Protein 6FAN (pdb70)

Radius of gyration: 24.28 Å; Cα contacts (8 Å, |Δi|>4): 987; chains: 6; bounding box: 39×62×77 Å

Secondary structure (P-SEA, 3-state):
cbbbbbbbcccccccccccccccccccccbbbbcccbbbbbbcccccccccccbbbbbbcc/cbbbbbbbcccccccccccccccccccccbbbbcccbbbbbbcccccccccccbbbbbbcc/cbbbbbbccccccccccccccccccccccbbbbccccbbbbbcccccccccccbbbbbbbcc/ccbbbbbbcccccccccccccccccccccbbbbccccbbbbbcccccccccccbbbbbbcc/cbbbbbbbcccccccccccccccccccccbbbbccccbbbbbcccccccccccbbbbbbcc/ccbbbbbbbcccccccccccccccccccccbbbbcccbbbbbbcccccccccccbbbbbbcc

Solvent-accessible surface area: 20480 Å² total; per-residue (Å²): 133,60,3,23,0,39,7,18,118,78,157,63,93,105,103,31,7,82,108,5,82,100,46,87,94,60,125,122,10,13,54,0,40,4,83,130,29,49,151,69,82,8,110,18,118,72,88,110,90,44,104,140,90,86,55,11,2,0,48,139,136,40,45,0,24,0,39,6,25,56,48,101,55,87,99,108,36,7,73,114,0,22,52,0,38,49,41,91,45,8,13,37,0,57,4,73,130,44,93,105,72,82,9,109,9,89,16,22,16,0,14,0,62,90,83,57,0,2,0,22,157,149,11,12,0,22,0,42,13,24,40,74,160,68,82,91,107,28,6,47,67,0,2,20,0,38,54,56,146,78,10,15,48,0,39,2,5,11,19,90,105,70,80,8,103,15,105,17,92,77,0,17,0,70,88,85,56,0,1,0,42,150,108,138,43,70,0,22,0,37,7,20,115,82,90,25,88,97,91,32,11,97,83,0,18,57,0,56,53,55,175,124,10,14,45,0,31,10,73,147,41,93,159,73,80,20,74,6,116,15,42,42,0,23,0,40,56,47,58,0,13,0,52,139,149,150,50,6,20,0,38,3,8,77,67,155,86,84,72,93,20,11,98,110,6,81,103,46,83,97,55,176,110,8,15,48,0,35,10,77,146,42,80,162,48,39,5,122,8,93,71,109,130,94,47,112,140,93,96,57,11,12,0,60,100,145,0,50,76,0,19,0,39,14,14,104,80,86,101,90,112,82,30,12,71,89,0,20,40,0,5,48,31,115,111,8,12,7,0,25,12,76,147,46,93,96,72,80,7,99,8,50,17,79,68,0,23,0,67,86,77,55,0,12,0,77,143,148

Foldseek 3Di:
DFAWEWECDPNDTHTDGGRWDDWPQDPQATWTAHPVGDIDGAQWDFPDDDVVRRYTYTYHD/DFAFEWEDDPPDTHTDGGRWDDWPQDPQATWTAHPVGDIDGAQWDFPDDDVVRRYTYTYHD/DFAFEWECPDPDTHTDGGRWDDWPQDPQAIWTAHPVRDIDGAQWDFPDDDVVRRYTYTYHDD/DQAWEWEDDPPDTDTDDTQWDDWPQDPQATWTAHPVRDIDGAQWDFPDDDVVVRYTYTYHD/DFAWEWEDDPPDTDTDGGQWDDWPQDPQATWTAHPVGDIDGAQWDFPDDDPVNRYTYTYHD/DCWAWEWEDDPPDTDTDGTQWDDWDQDPQATWTAHPVGDIDGAQWDFPDDDVVVRYTYTYHD

Nearest PDB structures (foldseek):
  6fan-assembly4_C  TM=1.016E+00  e=3.267E-12  Carboxydothermus hydrogenoformans Z-2901
  5n76-assembly2_C  TM=7.667E-01  e=8.572E-04  Rhodospirillum rubrum
  3tee-assembly1_A  TM=4.434E-01  e=1.329E+00  Salmonella enterica subsp. enterica serovar Typhimurium
  7u8t-assembly1_A  TM=3.197E-01  e=7.040E+00  Thermochaetoides thermophila
  6fan-assembly4_C  TM=9.998E-01  e=1.468E-11  Carboxydothermus hydrogenoformans Z-2901

Sequence (368 aa):
CEASAFIVNGDKEELFLERVDKLIPTEEGLLLENIFGQRKVIKAKIKRLELVDHRILLERECCEASAFIVNGDKEELFLERRVDKLIPTEEGLLLENIFGQRKVIKAKIKKRLELVDHRILLERRECEASAFIVNGDKEELFLERVDKLIPTEEGLLLENIFGQRKVIKAKIKRLELVDHRILLERREDCEASAFIVNGDKEELFLERVDKLIPTEEGLLLENIFGQRKVIKAKIKRLELVDHRILLERECEASAFIVNNGDKEELFLERVDKLIPTEEGLLLENIFGQRKVIKAKIKRLELVDHRILLEREGCEASAFIVNGDKEELFLERVDKLIPTEEGLLLENIFGQRKVIKAKIKRLELVDHRILLERE

B-factor: mean 48.9, std 14.59, range [24.16, 119.57]

Organism: Carboxydothermus hydrogenoformans (strain ATCC BAA-161 / DSM 6008 / Z-2901) (NCBI:txid246194)

InterPro domains:
  IPR019300 CO dehydrogenase accessory protein CooT [PF10133] (1-60)

Structure (mmCIF, N/CA/C/O backbone):
data_6FAN
#
_entry.id   6FAN
#
_cell.length_a   41.261
_cell.length_b   61.350
_cell.length_c   81.118
_cell.angle_alpha   90.00
_cell.angle_beta   100.41
_cell.angle_gamma   90.00
#
_symmetry.space_group_name_H-M   'P 1 21 1'
#
loop_
_entity.id
_entity.type
_entity.pdbx_description
1 polymer CooT
2 non-polymer (4S)-2-METHYL-2,4-PENTANEDIOL
3 non-polymer GLYCEROL
4 water water
#
loop_
_atom_site.group_PDB
_atom_site.id
_atom_site.type_symbol
_atom_site.label_atom_id
_atom_site.label_alt_id
_atom_site.label_comp_id
_atom_site.label_asym_id
_atom_site.label_entity_id
_atom_site.label_seq_id
_atom_site.pdbx_PDB_ins_code
_atom_site.Cartn_x
_atom_site.Cartn_y
_atom_site.Cartn_z
_atom_site.occupancy
_atom_site.B_iso_or_equiv
_atom_site.auth_seq_id
_atom_site.auth_comp_id
_atom_site.auth_asym_id
_atom_site.auth_atom_id
_atom_site.pdbx_PDB_model_num
ATOM 1 N N . CYS A 1 2 ? -47.593 63.673 22.817 1.00 86.43 2 CYS A N 1
ATOM 2 C CA . CYS A 1 2 ? -46.616 63.285 21.763 1.00 66.41 2 CYS A CA 1
ATOM 3 C C . CYS A 1 2 ? -46.134 61.823 21.862 1.00 60.87 2 CYS A C 1
ATOM 4 O O . CYS A 1 2 ? -46.191 61.155 22.935 1.00 53.59 2 CYS A O 1
ATOM 7 N N . GLU A 1 3 ? -45.729 61.309 20.715 1.00 51.99 3 GLU A N 1
ATOM 8 C CA . GLU A 1 3 ? -45.110 60.027 20.592 1.00 50.17 3 GLU A CA 1
ATOM 9 C C . GLU A 1 3 ? -43.827 59.947 21.451 1.00 48.07 3 GLU A C 1
ATOM 10 O O . GLU A 1 3 ? -43.085 60.899 21.603 1.00 53.86 3 GLU A O 1
ATOM 16 N N . ALA A 1 4 ? -43.595 58.761 21.994 1.00 39.90 4 ALA A N 1
ATOM 17 C CA . ALA A 1 4 ? -42.497 58.536 22.929 1.00 41.15 4 ALA A CA 1
ATOM 18 C C . ALA A 1 4 ? -41.641 57.403 22.464 1.00 41.01 4 ALA A C 1
ATOM 19 O O . ALA A 1 4 ? -42.161 56.361 22.102 1.00 38.60 4 ALA A O 1
ATOM 21 N N . SER A 1 5 ? -40.350 57.427 22.712 1.00 32.82 5 SER A N 1
ATOM 22 C CA . SER A 1 5 ? -39.506 56.233 22.534 1.00 34.18 5 SER A CA 1
ATOM 23 C C . SER A 1 5 ? -39.650 55.231 23.713 1.00 30.56 5 SER A C 1
ATOM 24 O O . SER A 1 5 ? -39.657 55.653 24.866 1.00 27.40 5 SER A O 1
ATOM 27 N N . ALA A 1 6 ? -39.705 53.941 23.392 1.00 29.50 6 ALA A N 1
ATOM 28 C CA . ALA A 1 6 ? -39.721 52.894 24.440 1.00 34.38 6 ALA A CA 1
ATOM 29 C C . ALA A 1 6 ? -38.324 52.336 24.707 1.00 37.04 6 ALA A C 1
ATOM 30 O O . ALA A 1 6 ? -37.588 52.008 23.759 1.00 43.72 6 ALA A O 1
ATOM 32 N N . PHE A 1 7 ? -37.961 52.217 25.967 1.00 31.77 7 PHE A N 1
ATOM 33 C CA . PHE A 1 7 ? -36.664 51.692 26.386 1.00 36.56 7 PHE A CA 1
ATOM 34 C C . PHE A 1 7 ? -36.856 50.510 27.323 1.00 43.06 7 PHE A C 1
ATOM 35 O O . PHE A 1 7 ? -37.824 50.487 28.117 1.00 38.87 7 PHE A O 1
ATOM 43 N N . ILE A 1 8 ? -35.957 49.523 27.237 1.00 44.45 8 ILE A N 1
ATOM 44 C CA . ILE A 1 8 ? -35.899 48.428 28.229 1.00 41.16 8 ILE A CA 1
ATOM 45 C C . ILE A 1 8 ? -34.933 48.824 29.312 1.00 42.13 8 ILE A C 1
ATOM 46 O O . ILE A 1 8 ? -33.820 49.221 29.022 1.00 40.59 8 ILE A O 1
ATOM 51 N N . VAL A 1 9 ? -35.366 48.743 30.563 1.00 40.33 9 VAL A N 1
ATOM 52 C CA . VAL A 1 9 ? -34.523 49.018 31.715 1.00 47.47 9 VAL A CA 1
ATOM 53 C C . VAL A 1 9 ? -34.142 47.716 32.445 1.00 60.12 9 VAL A C 1
ATOM 54 O O . VAL A 1 9 ? -34.987 47.022 32.960 1.00 55.43 9 VAL A O 1
ATOM 58 N N . ASN A 1 10 ? -32.875 47.346 32.314 1.00 69.14 10 ASN A N 1
ATOM 59 C CA . ASN A 1 10 ? -32.346 46.118 32.894 1.00 66.35 10 ASN A CA 1
ATOM 60 C C . ASN A 1 10 ? -31.307 46.505 33.934 1.00 65.18 10 ASN A C 1
ATOM 61 O O . ASN A 1 10 ? -30.175 46.899 33.596 1.00 76.02 10 ASN A O 1
ATOM 66 N N . GLY A 1 11 ? -31.703 46.440 35.215 1.00 58.93 11 GLY A N 1
ATOM 67 C CA . GLY A 1 11 ? -30.903 46.992 36.310 1.00 56.52 11 GLY A CA 1
ATOM 68 C C . GLY A 1 11 ? -30.754 48.495 36.156 1.00 58.71 11 GLY A C 1
ATOM 69 O O . GLY A 1 11 ? -31.728 49.226 36.233 1.00 65.68 11 GLY A O 1
ATOM 70 N N . ASP A 1 12 ? -29.522 48.947 35.905 1.00 60.03 12 ASP A N 1
ATOM 71 C CA . ASP A 1 12 ? -29.202 50.358 35.667 1.00 50.41 12 ASP A CA 1
ATOM 72 C C . ASP A 1 12 ? -29.078 50.719 34.166 1.00 44.88 12 ASP A C 1
ATOM 73 O O . ASP A 1 12 ? -28.888 51.882 33.812 1.00 46.63 12 ASP A O 1
ATOM 78 N N . LYS A 1 13 ? -29.121 49.717 33.297 1.00 39.76 13 LYS A N 1
ATOM 79 C CA . LYS A 1 13 ? -28.952 49.919 31.869 1.00 46.81 13 LYS A CA 1
ATOM 80 C C . LYS A 1 13 ? -30.283 50.236 31.165 1.00 51.72 13 LYS A C 1
ATOM 81 O O . LYS A 1 13 ? -31.315 49.707 31.540 1.00 53.77 13 LYS A O 1
ATOM 83 N N . GLU A 1 14 ? -30.218 51.073 30.152 1.00 50.45 14 GLU A N 1
ATOM 84 C CA . GLU A 1 14 ? -31.345 51.456 29.337 1.00 55.86 14 GLU A CA 1
ATOM 85 C C . GLU A 1 14 ? -31.057 51.092 27.892 1.00 53.15 14 GLU A C 1
ATOM 86 O O . GLU A 1 14 ? -30.039 51.435 27.399 1.00 57.59 14 GLU A O 1
ATOM 92 N N . GLU A 1 15 ? -31.972 50.447 27.207 1.00 45.78 15 GLU A N 1
ATOM 93 C CA . GLU A 1 15 ? -31.772 50.047 25.835 1.00 41.98 15 GLU A CA 1
ATOM 94 C C . GLU A 1 15 ? -32.950 50.462 24.964 1.00 45.08 15 GLU A C 1
ATOM 95 O O . GLU A 1 15 ? -34.058 50.154 25.261 1.00 40.03 15 GLU A O 1
ATOM 101 N N . LEU A 1 16 ? -32.695 51.172 23.885 1.00 38.65 16 LEU A N 1
ATOM 102 C CA . LEU A 1 16 ? -33.741 51.604 23.007 1.00 40.73 16 LEU A CA 1
ATOM 103 C C . LEU A 1 16 ? -34.456 50.427 22.420 1.00 46.90 16 LEU A C 1
ATOM 104 O O . LEU A 1 16 ? -33.814 49.575 21.864 1.00 51.65 16 LEU A O 1
ATOM 109 N N . PHE A 1 17 ? -35.780 50.378 22.522 1.00 37.62 17 PHE A N 1
ATOM 110 C CA . PHE A 1 17 ? -36.525 49.241 21.967 1.00 37.76 17 PHE A CA 1
ATOM 111 C C . PHE A 1 17 ? -37.288 49.606 20.706 1.00 40.22 17 PHE A C 1
ATOM 112 O O . PHE A 1 17 ? -37.345 48.829 19.751 1.00 41.58 17 PHE A O 1
ATOM 120 N N . LEU A 1 18 ? -37.878 50.800 20.692 1.00 42.47 18 LEU A N 1
ATOM 121 C CA . LEU A 1 18 ? -38.679 51.272 19.566 1.00 35.32 18 LEU A CA 1
ATOM 122 C C . LEU A 1 18 ? -38.846 52.792 19.680 1.00 40.72 18 LEU A C 1
ATOM 123 O O . LEU A 1 18 ? -39.291 53.295 20.724 1.00 40.11 18 LEU A O 1
ATOM 128 N N . GLU A 1 19 ? -38.542 53.492 18.588 1.00 42.23 19 GLU A N 1
ATOM 129 C CA . GLU A 1 19 ? -38.612 54.921 18.517 1.00 38.55 19 GLU A CA 1
ATOM 130 C C . GLU A 1 19 ? -40.027 55.356 18.223 1.00 41.36 19 GLU A C 1
ATOM 131 O O . GLU A 1 19 ? -40.780 54.611 17.540 1.00 41.29 19 GLU A O 1
ATOM 137 N N . ARG A 1 20 ? -40.356 56.531 18.696 1.00 37.94 20 ARG A N 1
ATOM 138 C CA . ARG A 1 20 ? -41.603 57.185 18.450 1.00 39.33 20 ARG A CA 1
ATOM 139 C C . ARG A 1 20 ? -42.857 56.373 18.437 1.00 36.61 20 ARG A C 1
ATOM 140 O O . ARG A 1 20 ? -43.593 56.387 17.495 1.00 32.36 20 ARG A O 1
ATOM 148 N N . VAL A 1 21 ? -43.090 55.704 19.537 1.00 28.23 21 VAL A N 1
ATOM 149 C CA . VAL A 1 21 ? -44.253 54.891 19.705 1.00 33.78 21 VAL A CA 1
ATOM 150 C C . VAL A 1 21 ? -45.528 55.711 19.754 1.00 34.09 21 VAL A C 1
ATOM 151 O O . VAL A 1 21 ? -45.583 56.716 20.397 1.00 36.29 21 VAL A O 1
ATOM 155 N N . ASP A 1 22 ? -46.536 55.278 19.033 1.00 29.27 22 ASP A N 1
ATOM 156 C CA . ASP A 1 22 ? -47.856 55.901 19.075 1.00 32.46 22 ASP A CA 1
ATOM 157 C C . ASP A 1 22 ? -48.760 55.058 19.981 1.00 35.81 22 ASP A C 1
ATOM 158 O O . ASP A 1 22 ? -49.205 55.541 21.013 1.00 35.83 22 ASP A O 1
ATOM 163 N N . LYS A 1 23 ? -49.043 53.811 19.576 1.00 39.64 23 LYS A N 1
ATOM 164 C CA . LYS A 1 23 ? -49.943 52.932 20.360 1.00 40.69 23 LYS A CA 1
ATOM 165 C C . LYS A 1 23 ? -49.206 51.947 21.203 1.00 37.46 23 LYS A C 1
ATOM 166 O O . LYS A 1 23 ? -48.198 51.393 20.774 1.00 40.39 23 LYS A O 1
ATOM 172 N N . LEU A 1 24 ? -49.689 51.751 22.423 1.00 40.54 24 LEU A N 1
ATOM 173 C CA . LEU A 1 24 ? -49.172 50.680 23.300 1.00 35.98 24 LEU A CA 1
ATOM 174 C C . LEU A 1 24 ? -50.433 49.958 23.840 1.00 39.74 24 LEU A C 1
ATOM 175 O O . LEU A 1 24 ? -51.263 50.577 24.518 1.00 35.27 24 LEU A O 1
ATOM 180 N N . ILE A 1 25 ? -50.557 48.662 23.532 1.00 41.05 25 ILE A N 1
ATOM 181 C CA . ILE A 1 25 ? -51.724 47.852 23.866 1.00 41.40 25 ILE A CA 1
ATOM 182 C C . ILE A 1 25 ? -51.265 46.587 24.603 1.00 39.03 25 ILE A C 1
ATOM 183 O O . ILE A 1 25 ? -50.667 45.709 23.971 1.00 39.04 25 ILE A O 1
ATOM 188 N N . PRO A 1 26 ? -51.522 46.495 25.930 1.00 36.64 26 PRO A N 1
ATOM 189 C CA . PRO A 1 26 ? -51.246 45.277 26.647 1.00 36.76 26 PRO A CA 1
ATOM 190 C C . PRO A 1 26 ? -52.116 44.117 26.086 1.00 53.90 26 PRO A C 1
ATOM 191 O O . PRO A 1 26 ? -53.322 44.310 25.837 1.00 42.11 26 PRO A O 1
ATOM 195 N N . THR A 1 27 ? -51.493 42.972 25.812 1.00 48.79 27 THR A N 1
ATOM 196 C CA . THR A 1 27 ? -52.213 41.784 25.343 1.00 53.47 27 THR A CA 1
ATOM 197 C C . THR A 1 27 ? -51.753 40.577 26.163 1.00 62.18 27 THR A C 1
ATOM 198 O O . THR A 1 27 ? -50.814 40.697 26.972 1.00 51.85 27 THR A O 1
ATOM 202 N N . GLU A 1 28 ? -52.397 39.418 25.946 1.00 52.16 28 GLU A N 1
ATOM 203 C CA . GLU A 1 28 ? -51.955 38.160 26.567 1.00 59.85 28 GLU A CA 1
ATOM 204 C C . GLU A 1 28 ? -50.537 37.755 26.177 1.00 54.48 28 GLU A C 1
ATOM 205 O O . GLU A 1 28 ? -49.828 37.196 27.004 1.00 62.61 28 GLU A O 1
ATOM 208 N N . GLU A 1 29 ? -50.124 38.103 24.972 1.00 53.75 29 GLU A N 1
ATOM 209 C CA . GLU A 1 29 ? -48.798 37.788 24.487 1.00 60.41 29 GLU A CA 1
ATOM 210 C C . GLU A 1 29 ? -47.739 38.852 24.797 1.00 63.23 29 GLU A C 1
ATOM 211 O O . GLU A 1 29 ? -46.601 38.685 24.432 1.00 63.53 29 GLU A O 1
ATOM 217 N N . GLY A 1 30 ? -48.103 39.935 25.469 1.00 62.93 30 GLY A N 1
ATOM 218 C CA . GLY A 1 30 ? -47.152 41.019 25.739 1.00 54.22 30 GLY A CA 1
ATOM 219 C C . GLY A 1 30 ? -47.686 42.379 25.343 1.00 50.21 30 GLY A C 1
ATOM 220 O O . GLY A 1 30 ? -48.864 42.523 24.947 1.00 43.00 30 GLY A O 1
ATOM 221 N N . LEU A 1 31 ? -46.841 43.398 25.499 1.00 40.61 31 LEU A N 1
ATOM 222 C CA . LEU A 1 31 ? -47.228 44.740 25.133 1.00 38.84 31 LEU A CA 1
ATOM 223 C C . LEU A 1 31 ? -47.035 44.850 23.636 1.00 38.49 31 LEU A C 1
ATOM 224 O O . LEU A 1 31 ? -45.946 44.611 23.149 1.00 42.80 31 LEU A O 1
ATOM 229 N N . LEU A 1 32 ? -48.093 45.197 22.917 1.00 38.62 32 LEU A N 1
ATOM 230 C CA . LEU A 1 32 ? -47.979 45.485 21.501 1.00 39.27 32 LEU A CA 1
ATOM 231 C C . LEU A 1 32 ? -47.775 46.993 21.265 1.00 43.19 32 LEU A C 1
ATOM 232 O O . LEU A 1 32 ? -48.645 47.806 21.646 1.00 36.95 32 LEU A O 1
ATOM 237 N N . LEU A 1 33 ? -46.653 47.342 20.623 1.00 41.48 33 LEU A N 1
ATOM 238 C CA . LEU A 1 33 ? -46.272 48.729 20.350 1.00 41.98 33 LEU A CA 1
ATOM 239 C C . LEU A 1 33 ? -46.355 48.999 18.864 1.00 42.80 33 LEU A C 1
ATOM 240 O O . LEU A 1 33 ? -45.933 48.149 18.082 1.00 41.37 33 LEU A O 1
ATOM 245 N N . GLU A 1 34 ? -46.922 50.149 18.470 1.00 34.91 34 GLU A N 1
ATOM 246 C CA . GLU A 1 34 ? -46.877 50.566 17.081 1.00 43.77 34 GLU A CA 1
ATOM 247 C C . GLU A 1 34 ? -46.366 51.990 17.032 1.00 42.15 34 GLU A C 1
ATOM 248 O O . GLU A 1 34 ? -46.929 52.880 17.722 1.00 40.82 34 GLU A O 1
ATOM 254 N N . ASN A 1 35 ? -45.317 52.237 16.255 1.00 36.01 35 ASN A N 1
ATOM 255 C CA . ASN A 1 35 ? -44.764 53.582 16.130 1.00 37.24 35 ASN A CA 1
ATOM 256 C C . ASN A 1 35 ? -45.415 54.406 15.023 1.00 36.90 35 ASN A C 1
ATOM 257 O O . ASN A 1 35 ? -46.227 53.875 14.259 1.00 36.69 35 ASN A O 1
ATOM 262 N N . ILE A 1 36 ? -45.040 55.679 14.915 1.00 33.94 36 ILE A N 1
ATOM 263 C CA . ILE A 1 36 ? -45.642 56.571 13.910 1.00 35.24 36 ILE A CA 1
ATOM 264 C C . ILE A 1 36 ? -45.319 56.155 12.427 1.00 38.13 36 ILE A C 1
ATOM 265 O O . ILE A 1 36 ? -45.983 56.608 11.513 1.00 35.02 36 ILE A O 1
ATOM 270 N N . PHE A 1 37 ? -44.313 55.317 12.224 1.00 38.29 37 PHE A N 1
ATOM 271 C CA . PHE A 1 37 ? -43.941 54.810 10.890 1.00 45.06 37 PHE A CA 1
ATOM 272 C C . PHE A 1 37 ? -44.657 53.502 10.550 1.00 44.86 37 PHE A C 1
ATOM 273 O O . PHE A 1 37 ? -44.482 52.982 9.433 1.00 41.64 37 PHE A O 1
ATOM 281 N N . GLY A 1 38 ? -45.426 52.979 11.500 1.00 42.18 38 GLY A N 1
ATOM 282 C CA . GLY A 1 38 ? -46.239 51.758 11.305 1.00 44.72 38 GLY A CA 1
ATOM 283 C C . GLY A 1 38 ? -45.497 50.490 11.717 1.00 42.02 38 GLY A C 1
ATOM 284 O O . GLY A 1 38 ? -46.026 49.400 11.585 1.00 39.33 38 GLY A O 1
ATOM 285 N N . GLN A 1 39 ? -44.272 50.630 12.210 1.00 35.93 39 GLN A N 1
ATOM 286 C CA . GLN A 1 39 ? -43.525 49.504 12.716 1.00 34.19 39 GLN A CA 1
ATOM 287 C C . GLN A 1 39 ? -44.132 48.976 14.027 1.00 40.33 39 GLN A C 1
ATOM 288 O O . GLN A 1 39 ? -44.444 49.745 14.931 1.00 40.00 39 GLN A O 1
ATOM 294 N N . ARG A 1 40 ? -44.276 47.661 14.128 1.00 42.01 40 ARG A N 1
ATOM 295 C CA . ARG A 1 40 ? -44.879 46.998 15.277 1.00 40.45 40 ARG A CA 1
ATOM 296 C C . ARG A 1 40 ? -43.923 46.051 15.957 1.00 37.34 40 ARG A C 1
ATOM 297 O O . ARG A 1 40 ? -43.134 45.392 15.285 1.00 39.10 40 ARG A O 1
ATOM 305 N N . LYS A 1 41 ? -43.960 46.008 17.293 1.00 38.44 41 LYS A N 1
ATOM 306 C CA . LYS A 1 41 ? -43.174 45.056 18.082 1.00 37.73 41 LYS A CA 1
ATOM 307 C C . LYS A 1 41 ? -43.997 44.609 19.282 1.00 45.46 41 LYS A C 1
ATOM 308 O O . LYS A 1 41 ? -44.726 45.420 19.850 1.00 53.81 41 LYS A O 1
ATOM 314 N N . VAL A 1 42 ? -43.848 43.347 19.694 1.00 43.12 42 VAL A N 1
ATOM 315 C CA . VAL A 1 42 ? -44.459 42.809 20.882 1.00 47.75 42 VAL A CA 1
ATOM 316 C C . VAL A 1 42 ? -43.380 42.474 21.906 1.00 42.25 42 VAL A C 1
ATOM 317 O O . VAL A 1 42 ? -42.346 41.936 21.546 1.00 41.14 42 VAL A O 1
ATOM 321 N N . ILE A 1 43 ? -43.610 42.795 23.177 1.00 44.66 43 ILE A N 1
ATOM 322 C CA . ILE A 1 43 ? -42.644 42.466 24.215 1.00 40.77 43 ILE A CA 1
ATOM 323 C C . ILE A 1 43 ? -43.330 42.069 25.505 1.00 47.54 43 ILE A C 1
ATOM 324 O O . ILE A 1 43 ? -44.247 42.770 25.951 1.00 41.37 43 ILE A O 1
ATOM 329 N N . LYS A 1 44 ? -42.894 40.949 26.099 1.00 45.18 44 LYS A N 1
ATOM 330 C CA . LYS A 1 44 ? -43.378 40.518 27.404 1.00 43.32 44 LYS A CA 1
ATOM 331 C C . LYS A 1 44 ? -42.701 41.386 28.443 1.00 43.27 44 LYS A C 1
ATOM 332 O O . LYS A 1 44 ? -41.559 41.155 28.790 1.00 45.14 44 LYS A O 1
ATOM 336 N N . ALA A 1 45 ? -43.389 42.434 28.898 1.00 41.15 45 ALA A N 1
ATOM 337 C CA . ALA A 1 45 ? -42.811 43.425 29.780 1.00 41.86 45 ALA A CA 1
ATOM 338 C C . ALA A 1 45 ? -43.887 44.138 30.546 1.00 41.59 45 ALA A C 1
ATOM 339 O O . ALA A 1 45 ? -45.054 44.090 30.176 1.00 41.83 45 ALA A O 1
ATOM 341 N N . LYS A 1 46 ? -43.502 44.780 31.629 1.00 40.97 46 LYS A N 1
ATOM 342 C CA . LYS A 1 46 ? -44.433 45.676 32.299 1.00 44.26 46 LYS A CA 1
ATOM 343 C C . LYS A 1 46 ? -43.896 47.098 32.159 1.00 41.76 46 LYS A C 1
ATOM 344 O O . LYS A 1 46 ? -42.700 47.300 31.879 1.00 37.73 46 LYS A O 1
ATOM 350 N N . ILE A 1 47 ? -44.769 48.076 32.307 1.00 35.51 47 ILE A N 1
ATOM 351 C CA . ILE A 1 47 ? -44.380 49.474 32.319 1.00 39.90 47 ILE A CA 1
ATOM 352 C C . ILE A 1 47 ? -43.776 49.807 33.687 1.00 36.46 47 ILE A C 1
ATOM 353 O O . ILE A 1 47 ? -44.465 49.722 34.705 1.00 35.09 47 ILE A O 1
ATOM 358 N N . LYS A 1 48 ? -42.508 50.204 33.687 1.00 31.69 48 LYS A N 1
ATOM 359 C CA . LYS A 1 48 ? -41.891 50.765 34.894 1.00 32.16 48 LYS A CA 1
ATOM 360 C C . LYS A 1 48 ? -42.379 52.169 35.146 1.00 29.71 48 LYS A C 1
ATOM 361 O O . LYS A 1 48 ? -42.784 52.542 36.255 1.00 30.24 48 LYS A O 1
ATOM 366 N N . ARG A 1 49 ? -42.429 52.944 34.084 1.00 29.67 49 ARG A N 1
ATOM 367 C CA . ARG A 1 49 ? -42.883 54.306 34.187 1.00 29.30 49 ARG A CA 1
ATOM 368 C C . ARG A 1 49 ? -42.990 55.024 32.850 1.00 31.54 49 ARG A C 1
ATOM 369 O O . ARG A 1 49 ? -42.222 54.754 31.966 1.00 25.98 49 ARG A O 1
ATOM 377 N N . LEU A 1 50 ? -44.007 55.867 32.702 1.00 25.87 50 LEU A N 1
ATOM 378 C CA . LEU A 1 50 ? -44.110 56.758 31.536 1.00 26.80 50 LEU A CA 1
ATOM 379 C C . LEU A 1 50 ? -43.579 58.109 31.959 1.00 27.55 50 LEU A C 1
ATOM 380 O O . LEU A 1 50 ? -43.864 58.571 33.060 1.00 28.31 50 LEU A O 1
ATOM 385 N N . GLU A 1 51 ? -42.848 58.737 31.057 1.00 33.42 51 GLU A N 1
ATOM 386 C CA . GLU A 1 51 ? -42.376 60.127 31.244 1.00 32.06 51 GLU A CA 1
ATOM 387 C C . GLU A 1 51 ? -42.742 60.833 29.973 1.00 33.82 51 GLU A C 1
ATOM 388 O O . GLU A 1 51 ? -41.932 60.925 29.091 1.00 30.72 51 GLU A O 1
ATOM 394 N N . LEU A 1 52 ? -43.965 61.319 29.899 1.00 27.28 52 LEU A N 1
ATOM 395 C CA . LEU A 1 52 ? -44.523 61.779 28.624 1.00 29.76 52 LEU A CA 1
ATOM 396 C C . LEU A 1 52 ? -44.004 63.132 28.126 1.00 31.55 52 LEU A C 1
ATOM 397 O O . LEU A 1 52 ? -43.844 63.308 26.912 1.00 31.09 52 LEU A O 1
ATOM 402 N N . VAL A 1 53 ? -43.722 64.059 29.050 1.00 28.22 53 VAL A N 1
ATOM 403 C CA . VAL A 1 53 ? -43.065 65.330 28.720 1.00 31.73 53 VAL A CA 1
ATOM 404 C C . VAL A 1 53 ? -41.705 65.034 28.082 1.00 30.77 53 VAL A C 1
ATOM 405 O O . VAL A 1 53 ? -41.399 65.603 27.024 1.00 35.59 53 VAL A O 1
ATOM 409 N N . ASP A 1 54 ? -40.957 64.112 28.647 1.00 31.03 54 ASP A N 1
ATOM 410 C CA . ASP A 1 54 ? -39.640 63.712 28.154 1.00 36.72 54 ASP A CA 1
ATOM 411 C C . ASP A 1 54 ? -39.624 62.651 27.054 1.00 33.26 54 ASP A C 1
ATOM 412 O O . ASP A 1 54 ? -38.547 62.160 26.713 1.00 39.90 54 ASP A O 1
ATOM 417 N N . HIS A 1 55 ? -40.803 62.306 26.512 1.00 34.56 55 HIS A N 1
ATOM 418 C CA . HIS A 1 55 ? -40.927 61.363 25.372 1.00 32.47 55 HIS A CA 1
ATOM 419 C C . HIS A 1 55 ? -40.308 59.973 25.670 1.00 34.67 55 HIS A C 1
ATOM 420 O O . HIS A 1 55 ? -39.666 59.397 24.808 1.00 34.98 55 HIS A O 1
ATOM 427 N N . ARG A 1 56 ? -40.551 59.440 26.883 1.00 32.65 56 ARG A N 1
ATOM 428 C CA . ARG A 1 56 ? -39.984 58.170 27.286 1.00 32.36 56 ARG A CA 1
ATOM 429 C C . ARG A 1 56 ? -41.028 57.156 27.828 1.00 31.47 56 ARG A C 1
ATOM 430 O O . ARG A 1 56 ? -41.863 57.503 28.672 1.00 34.22 56 ARG A O 1
ATOM 438 N N . ILE A 1 57 ? -40.957 55.918 27.370 1.00 29.90 57 ILE A N 1
ATOM 439 C CA . ILE A 1 57 ? -41.722 54.821 27.923 1.00 31.24 57 ILE A CA 1
ATOM 440 C C . ILE A 1 57 ? -40.691 53.841 28.463 1.00 33.83 57 ILE A C 1
ATOM 441 O O . ILE A 1 57 ? -39.920 53.309 27.688 1.00 32.47 57 ILE A O 1
ATOM 446 N N . LEU A 1 58 ? -40.694 53.601 29.783 1.00 29.14 58 LEU A N 1
ATOM 447 C CA . LEU A 1 58 ? -39.712 52.695 30.381 1.00 30.23 58 LEU A CA 1
ATOM 448 C C . LEU A 1 58 ? -40.350 51.398 30.737 1.00 32.54 58 LEU A C 1
ATOM 449 O O . LEU A 1 58 ? -41.323 51.368 31.495 1.00 31.06 58 LEU A O 1
ATOM 454 N N . LEU A 1 59 ? -39.803 50.329 30.155 1.00 30.86 59 LEU A N 1
ATOM 455 C CA . LEU A 1 59 ? -40.305 48.977 30.279 1.00 34.65 59 LEU A CA 1
ATOM 456 C C . LEU A 1 59 ? -39.336 48.106 31.058 1.00 41.68 59 LEU A C 1
ATOM 457 O O . LEU A 1 59 ? -38.124 48.338 30.986 1.00 39.15 59 LEU A O 1
ATOM 462 N N . GLU A 1 60 ? -39.859 47.123 31.800 1.00 35.80 60 GLU A N 1
ATOM 463 C CA . GLU A 1 60 ? -39.000 46.086 32.424 1.00 40.59 60 GLU A CA 1
ATOM 464 C C . GLU A 1 60 ? -39.493 44.718 31.949 1.00 44.35 60 GLU A C 1
ATOM 465 O O . GLU A 1 60 ? -40.689 44.437 32.034 1.00 43.29 60 GLU A O 1
ATOM 471 N N . ARG A 1 61 ? -38.612 43.850 31.501 1.00 44.51 61 ARG A N 1
ATOM 472 C CA . ARG A 1 61 ? -39.029 42.536 31.055 1.00 57.33 61 ARG A CA 1
ATOM 473 C C . ARG A 1 61 ? -39.646 41.660 32.140 1.00 54.28 61 ARG A C 1
ATOM 474 O O . ARG A 1 61 ? -39.308 41.763 33.286 1.00 45.93 61 ARG A O 1
ATOM 482 N N . GLU A 1 62 ? -40.512 40.766 31.684 1.00 64.01 62 GLU A N 1
ATOM 483 C CA . GLU A 1 62 ? -41.292 39.795 32.457 1.00 71.82 62 GLU A CA 1
ATOM 484 C C . GLU A 1 62 ? -41.912 40.333 33.732 1.00 81.32 62 GLU A C 1
ATOM 490 N N A CYS B 1 2 ? -11.939 20.975 29.865 0.50 46.00 2 CYS B N 1
ATOM 491 N N B CYS B 1 2 ? -12.683 19.372 28.599 0.50 53.00 2 CYS B N 1
ATOM 492 C CA A CYS B 1 2 ? -13.117 20.095 29.483 0.50 45.21 2 CYS B CA 1
ATOM 493 C CA B CYS B 1 2 ? -13.517 19.5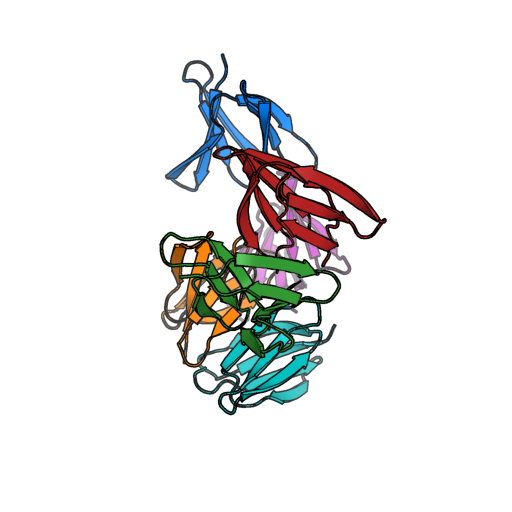22 29.855 0.50 49.04 2 CYS B CA 1
ATOM 494 C C A CYS B 1 2 ? -14.515 20.741 29.803 0.50 44.37 2 CYS B C 1
ATOM 495 C C B CYS B 1 2 ? -14.603 20.664 29.890 0.50 47.54 2 CYS B C 1
ATOM 496 O O A CYS B 1 2 ? -15.517 20.664 29.077 0.50 36.58 2 CYS B O 1
ATOM 497 O O B CYS B 1 2 ? -15.537 20.674 29.080 0.50 38.64 2 CYS B O 1
ATOM 502 N N . GLU B 1 3 ? -14.476 21.556 30.853 1.00 45.43 3 GLU B N 1
ATOM 503 C CA . GLU B 1 3 ? -15.324 22.709 31.021 1.00 41.79 3 GLU B CA 1
ATOM 504 C C . GLU B 1 3 ? -15.239 23.621 29.757 1.00 37.80 3 GLU B C 1
ATOM 505 O O . GLU B 1 3 ? -14.200 23.773 29.086 1.00 47.80 3 GLU B O 1
ATOM 511 N N . ALA B 1 4 ? -16.389 24.199 29.424 1.00 41.18 4 ALA B N 1
ATOM 512 C CA . ALA B 1 4 ? -16.532 24.950 28.179 1.00 43.78 4 ALA B CA 1
ATOM 513 C C . ALA B 1 4 ? -17.004 26.356 28.493 1.00 44.70 4 ALA B C 1
ATOM 514 O O . ALA B 1 4 ? -17.931 26.535 29.273 1.00 39.86 4 ALA B O 1
ATOM 516 N N . SER B 1 5 ? -16.589 27.347 27.717 1.00 36.00 5 SER B N 1
ATOM 517 C CA . SER B 1 5 ? -17.205 28.682 27.787 1.00 42.39 5 SER B CA 1
ATOM 518 C C . SER B 1 5 ? -18.556 28.755 27.065 1.00 44.90 5 SER B C 1
ATOM 519 O O . SER B 1 5 ? -18.672 28.229 25.954 1.00 40.37 5 SER B O 1
ATOM 522 N N . ALA B 1 6 ? -19.543 29.418 27.668 1.00 44.36 6 ALA B N 1
ATOM 523 C CA . ALA B 1 6 ? -20.842 29.652 27.012 1.00 43.81 6 ALA B CA 1
ATOM 524 C C . ALA B 1 6 ? -20.854 31.027 26.325 1.00 53.02 6 ALA B C 1
ATOM 525 O O . ALA B 1 6 ? -20.487 32.045 26.928 1.00 56.39 6 ALA B O 1
ATOM 527 N N . PHE B 1 7 ? -21.237 31.057 25.066 1.00 47.39 7 PHE B N 1
ATOM 528 C CA . PHE B 1 7 ? -21.328 32.288 24.324 1.00 43.75 7 PHE B CA 1
ATOM 529 C C . PHE B 1 7 ? -22.748 32.454 23.841 1.00 44.53 7 PHE B C 1
ATOM 530 O O . PHE B 1 7 ? -23.402 31.502 23.527 1.00 50.93 7 PHE B O 1
ATOM 538 N N . ILE B 1 8 ? -23.222 33.683 23.782 1.00 54.50 8 ILE B N 1
ATOM 539 C CA . ILE B 1 8 ? -24.556 33.961 23.290 1.00 59.27 8 ILE B CA 1
ATOM 540 C C . ILE B 1 8 ? -24.374 34.453 21.891 1.00 63.86 8 ILE B C 1
ATOM 541 O O . ILE B 1 8 ? -23.582 35.322 21.664 1.00 67.54 8 ILE B O 1
ATOM 545 N N . VAL B 1 9 ? -25.083 33.859 20.946 1.00 67.22 9 VAL B N 1
ATOM 546 C CA . VAL B 1 9 ? -24.975 34.234 19.547 1.00 71.46 9 VAL B CA 1
ATOM 547 C C . VAL B 1 9 ? -26.130 35.062 19.022 1.00 68.19 9 VAL B C 1
ATOM 548 O O . VAL B 1 9 ? -27.226 34.576 18.908 1.00 74.32 9 VAL B O 1
ATOM 552 N N . ASN B 1 10 ? -25.847 36.308 18.669 1.00 83.27 10 ASN B N 1
ATOM 553 C CA . ASN B 1 10 ? -26.833 37.241 18.136 1.00 81.92 10 ASN B CA 1
ATOM 554 C C . ASN B 1 10 ? -26.481 37.529 16.706 1.00 82.93 10 ASN B C 1
ATOM 555 O O . ASN B 1 10 ? -25.539 38.243 16.450 1.00 83.02 10 ASN B O 1
ATOM 557 N N . GLY B 1 11 ? -27.251 37.000 15.768 1.00 82.50 11 GLY B N 1
ATOM 558 C CA . GLY B 1 11 ? -26.902 37.155 14.358 1.00 82.85 11 GLY B CA 1
ATOM 559 C C . GLY B 1 11 ? -25.527 36.599 14.064 1.00 79.03 11 GLY B C 1
ATOM 560 O O . GLY B 1 11 ? -25.314 35.404 14.180 1.00 91.86 11 GLY B O 1
ATOM 561 N N . ASP B 1 12 ? -24.588 37.482 13.710 1.00 80.10 12 ASP B N 1
ATOM 562 C CA . ASP B 1 12 ? -23.188 37.127 13.455 1.00 83.07 12 ASP B CA 1
ATOM 563 C C . ASP B 1 12 ? -22.252 37.387 14.654 1.00 84.60 12 ASP B C 1
ATOM 564 O O . ASP B 1 12 ? -21.065 37.045 14.609 1.00 88.32 12 ASP B O 1
ATOM 566 N N . LYS B 1 13 ? -22.767 38.012 15.710 1.00 78.03 13 LYS B N 1
ATOM 567 C CA . LYS B 1 13 ? -21.975 38.324 16.881 1.00 73.92 13 LYS B CA 1
ATOM 568 C C . LYS B 1 13 ? -21.976 37.148 17.894 1.00 76.85 13 LYS B C 1
ATOM 569 O O . LYS B 1 13 ? -22.985 36.454 18.061 1.00 74.60 13 LYS B O 1
ATOM 571 N N . GLU B 1 14 ? -20.815 36.955 18.533 1.00 71.17 14 GLU B N 1
ATOM 572 C CA . GLU B 1 14 ? -20.657 36.072 19.695 1.00 66.74 14 GLU B CA 1
ATOM 573 C C . GLU B 1 14 ? -20.207 36.840 20.924 1.00 62.76 14 GLU B C 1
ATOM 574 O O . GLU B 1 14 ? -19.223 37.541 20.870 1.00 56.75 14 GLU B O 1
ATOM 580 N N . GLU B 1 15 ? -20.931 36.705 22.028 1.00 63.79 15 GLU B N 1
ATOM 581 C CA . GLU B 1 15 ? -20.551 37.364 23.261 1.00 62.96 15 GLU B CA 1
ATOM 582 C C . GLU B 1 15 ? -20.360 36.329 24.334 1.00 56.13 15 GLU B C 1
ATOM 583 O O . GLU B 1 15 ? -21.259 35.535 24.575 1.00 54.55 15 GLU B O 1
ATOM 589 N N . LEU B 1 16 ? -19.219 36.382 25.022 1.00 53.10 16 LEU B N 1
ATOM 590 C CA . LEU B 1 16 ? -18.972 35.538 26.175 1.00 47.79 16 LEU B CA 1
ATOM 591 C C . LEU B 1 16 ? -20.047 35.753 27.221 1.00 47.42 16 LEU B C 1
ATOM 592 O O . LEU B 1 16 ? -20.319 36.889 27.600 1.00 53.56 16 LEU B O 1
ATOM 597 N N . PHE B 1 17 ? -20.680 34.673 27.668 1.00 44.27 17 PHE B N 1
ATOM 598 C CA . PHE B 1 17 ? -21.735 34.789 28.674 1.00 38.57 17 PHE B CA 1
ATOM 599 C C . PHE B 1 17 ? -21.233 34.276 30.043 1.00 47.77 17 PHE B C 1
ATOM 600 O O . PHE B 1 17 ? -21.542 34.863 31.080 1.00 42.42 17 PHE B O 1
ATOM 608 N N . LEU B 1 18 ? -20.464 33.183 30.030 1.00 42.03 18 LEU B N 1
ATOM 609 C CA . LEU B 1 18 ? -19.929 32.596 31.230 1.00 37.07 18 LEU B CA 1
ATOM 610 C C . LEU B 1 18 ? -18.764 31.684 30.849 1.00 47.41 18 LEU B C 1
ATOM 611 O O . LEU B 1 18 ? -18.903 30.771 30.004 1.00 42.09 18 LEU B O 1
ATOM 616 N N . GLU B 1 19 ? -17.617 31.908 31.506 1.00 43.45 19 GLU B N 1
ATOM 617 C CA . GLU B 1 19 ? -16.412 31.181 31.252 1.00 38.21 19 GLU B CA 1
ATOM 618 C C . GLU B 1 19 ? -16.456 29.874 32.005 1.00 41.21 19 GLU B C 1
ATOM 619 O O . GLU B 1 19 ? -17.052 29.789 33.078 1.00 38.50 19 GLU B O 1
ATOM 625 N N . ARG B 1 20 ? -15.825 28.856 31.406 1.00 41.44 20 ARG B N 1
ATOM 626 C CA A ARG B 1 20 ? -15.564 27.574 32.019 0.50 36.42 20 ARG B CA 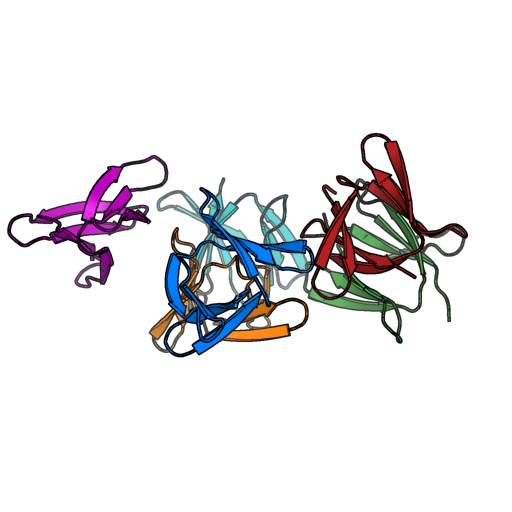1
ATOM 627 C CA B ARG B 1 20 ? -15.558 27.575 32.017 0.50 37.76 20 ARG B CA 1
ATOM 628 C C . ARG B 1 20 ? -16.723 26.933 32.765 1.00 38.53 20 ARG B C 1
ATOM 629 O O . ARG B 1 20 ? -16.618 26.533 33.965 1.00 33.53 20 ARG B O 1
ATOM 644 N N . VAL B 1 21 ? -17.830 26.808 32.047 1.00 34.27 21 VAL B N 1
ATOM 645 C CA . VAL B 1 21 ? -19.042 26.137 32.557 1.00 35.40 21 VAL B CA 1
ATOM 646 C C . VAL B 1 21 ? -18.787 24.699 32.903 1.00 37.11 21 VAL B C 1
ATOM 647 O O . VAL B 1 21 ? -18.223 23.939 32.108 1.00 42.23 21 VAL B O 1
ATOM 651 N N . ASP B 1 22 ? -19.205 24.319 34.096 1.00 35.97 22 ASP B N 1
ATOM 652 C CA . ASP B 1 22 ? -19.178 22.931 34.508 1.00 36.10 22 ASP B CA 1
ATOM 653 C C . ASP B 1 22 ? -20.592 22.348 34.332 1.00 41.72 22 ASP B C 1
ATOM 654 O O . ASP B 1 22 ? -20.770 21.440 33.517 1.00 38.96 22 ASP B O 1
ATOM 659 N N . LYS B 1 23 ? -21.568 22.859 35.085 1.00 40.84 23 LYS B N 1
ATOM 660 C CA . LYS B 1 23 ? -22.941 22.326 35.022 1.00 43.46 23 LYS B CA 1
ATOM 661 C C . LYS B 1 23 ? -23.839 23.200 34.195 1.00 39.67 23 LYS B C 1
ATOM 662 O O . LYS B 1 23 ? -23.746 24.427 34.255 1.00 37.23 23 LYS B O 1
ATOM 668 N N . LEU B 1 24 ? -24.662 22.583 33.362 1.00 46.28 24 LEU B N 1
ATOM 669 C CA . LEU B 1 24 ? -25.698 23.304 32.604 1.00 43.38 24 LEU B CA 1
ATOM 670 C C . LEU B 1 24 ? -26.994 22.483 32.810 1.00 41.16 24 LEU B C 1
ATOM 671 O O . LEU B 1 24 ? -27.055 21.307 32.430 1.00 42.70 24 LEU B O 1
ATOM 676 N N . ILE B 1 25 ? -28.010 23.108 33.416 1.00 37.57 25 ILE B N 1
ATOM 677 C CA . ILE B 1 25 ? -29.263 22.447 33.774 1.00 43.56 25 ILE B CA 1
ATOM 678 C C . ILE B 1 25 ? -30.436 23.255 33.202 1.00 43.61 25 ILE B C 1
ATOM 679 O O . ILE B 1 25 ? -30.707 24.353 33.711 1.00 48.07 25 ILE B O 1
ATOM 684 N N . PRO B 1 26 ? -31.101 22.736 32.146 1.00 39.94 26 PRO B N 1
ATOM 685 C CA . PRO B 1 26 ? -32.299 23.406 31.648 1.00 43.74 26 PRO B CA 1
ATOM 686 C C . PRO B 1 26 ? -33.396 23.372 32.747 1.00 45.50 26 PRO B C 1
ATOM 687 O O . PRO B 1 26 ? -33.611 22.323 33.393 1.00 45.10 26 PRO B O 1
ATOM 691 N N . THR B 1 27 ? -34.016 24.517 32.999 1.00 46.95 27 THR B N 1
ATOM 692 C CA . THR B 1 27 ? -35.149 24.598 33.950 1.00 57.12 27 THR B CA 1
ATOM 693 C C . THR B 1 27 ? -36.283 25.366 33.284 1.00 53.95 27 THR B C 1
ATOM 694 O O . THR B 1 27 ? -36.107 25.903 32.179 1.00 37.66 27 THR B O 1
ATOM 698 N N . GLU B 1 28 ? -37.434 25.441 33.955 1.00 59.28 28 GLU B N 1
ATOM 699 C CA . GLU B 1 28 ? -38.565 26.287 33.472 1.00 51.98 28 GLU B CA 1
ATOM 700 C C . GLU B 1 28 ? -38.212 27.748 33.387 1.00 55.14 28 GLU B C 1
ATOM 701 O O . GLU B 1 28 ? -38.695 28.436 32.494 1.00 60.68 28 GLU B O 1
ATOM 707 N N . GLU B 1 29 ? -37.354 28.213 34.299 1.00 57.83 29 GLU B N 1
ATOM 708 C CA . GLU B 1 29 ? -36.870 29.616 34.331 1.00 60.28 29 GLU B CA 1
ATOM 709 C C . GLU B 1 29 ? -35.676 29.929 33.444 1.00 58.60 29 GLU B C 1
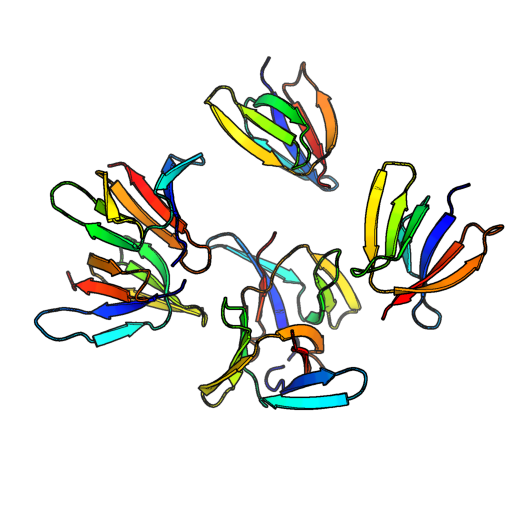ATOM 710 O O . GLU B 1 29 ? -35.231 31.068 33.367 1.00 63.30 29 GLU B O 1
ATOM 716 N N . GLY B 1 30 ? -35.176 28.932 32.705 1.00 52.32 30 GLY B N 1
ATOM 717 C CA . GLY B 1 30 ? -34.012 29.151 31.851 1.00 56.08 30 GLY B CA 1
ATOM 718 C C . GLY B 1 30 ? -32.918 28.125 32.085 1.00 47.14 30 GLY B C 1
ATOM 719 O O . GLY B 1 30 ? -33.090 27.159 32.865 1.00 44.42 30 GLY B O 1
ATOM 720 N N . LEU B 1 31 ? -31.827 28.275 31.349 1.00 49.58 31 LEU B N 1
ATOM 721 C CA . LEU B 1 31 ? -30.687 27.390 31.519 1.00 44.45 31 LEU B CA 1
ATOM 722 C C . LEU B 1 31 ? -29.929 27.881 32.731 1.00 40.67 31 LEU B C 1
ATOM 723 O O . LEU B 1 31 ? -29.533 29.029 32.771 1.00 46.37 31 LEU B O 1
ATOM 728 N N . LEU B 1 32 ? -29.759 27.011 33.720 1.00 43.20 32 LEU B N 1
ATOM 729 C CA . LEU B 1 32 ? -28.906 27.336 34.859 1.00 50.66 32 LEU B CA 1
ATOM 730 C C . LEU B 1 32 ? -27.469 26.828 34.636 1.00 46.57 32 LEU B C 1
ATOM 731 O O . LEU B 1 32 ? -27.273 25.609 34.480 1.00 43.39 32 LEU B O 1
ATOM 736 N N . LEU B 1 33 ? -26.509 27.759 34.646 1.00 47.97 33 LEU B N 1
ATOM 737 C CA . LEU B 1 33 ? -25.087 27.457 34.398 1.00 47.02 33 LEU B CA 1
ATOM 738 C C . LEU B 1 33 ? -24.300 27.653 35.674 1.00 50.23 33 LEU B C 1
ATOM 739 O O . LEU B 1 33 ? -24.540 28.632 36.399 1.00 52.44 33 LEU B O 1
ATOM 744 N N . GLU B 1 34 ? -23.393 26.728 35.986 1.00 38.84 34 GLU B N 1
ATOM 745 C CA . GLU B 1 34 ? -22.451 26.926 37.086 1.00 37.88 34 GLU B CA 1
ATOM 746 C C . GLU B 1 34 ? -21.056 26.662 36.553 1.00 38.99 34 GLU B C 1
ATOM 747 O O . GLU B 1 34 ? -20.800 25.586 35.972 1.00 39.89 34 GLU B O 1
ATOM 753 N N . ASN B 1 35 ? -20.166 27.633 36.706 1.00 35.86 35 ASN B N 1
ATOM 754 C CA . ASN B 1 35 ? -18.779 27.441 36.246 1.00 33.02 35 ASN B CA 1
ATOM 755 C C . ASN B 1 35 ? -17.877 26.845 37.305 1.00 35.67 35 ASN B C 1
ATOM 756 O O . ASN B 1 35 ? -18.309 26.673 38.482 1.00 35.04 35 ASN B O 1
ATOM 761 N N . ILE B 1 36 ? -16.635 26.540 36.923 1.00 31.82 36 ILE B N 1
ATOM 762 C CA . ILE B 1 36 ? -15.687 25.902 37.876 1.00 32.79 36 ILE B CA 1
ATOM 763 C C . ILE B 1 36 ? -15.305 26.804 39.079 1.00 31.01 36 ILE B C 1
ATOM 764 O O . ILE B 1 36 ? -14.802 26.304 40.066 1.00 34.59 36 ILE B O 1
ATOM 769 N N . PHE B 1 37 ? -15.533 28.114 38.973 1.00 36.08 37 PHE B N 1
ATOM 770 C CA . PHE B 1 37 ? -15.232 29.080 40.062 1.00 40.34 37 PHE B CA 1
ATOM 771 C C . PHE B 1 37 ? -16.445 29.241 41.015 1.00 42.79 37 PHE B C 1
ATOM 772 O O . PHE B 1 37 ? -16.324 29.964 42.013 1.00 40.55 37 PHE B O 1
ATOM 780 N N . GLY B 1 38 ? -17.568 28.577 40.699 1.00 43.52 38 GLY B N 1
ATOM 781 C CA . GLY B 1 38 ? -18.757 28.567 41.546 1.00 37.20 38 GLY B CA 1
ATOM 782 C C . GLY B 1 38 ? -19.748 29.669 41.169 1.00 39.00 38 GLY B C 1
ATOM 783 O O . GLY B 1 38 ? -20.815 29.756 41.774 1.00 40.69 38 GLY B O 1
ATOM 784 N N . GLN B 1 39 ? -19.416 30.478 40.160 1.00 34.60 39 GLN B N 1
ATOM 785 C CA . GLN B 1 39 ? -20.321 31.492 39.670 1.00 39.57 39 GLN B CA 1
ATOM 786 C C . GLN B 1 39 ? -21.513 30.844 38.939 1.00 45.55 39 GLN B C 1
ATOM 787 O O . GLN B 1 39 ? -21.363 29.920 38.126 1.00 41.88 39 GLN B O 1
ATOM 793 N N . ARG B 1 40 ? -22.712 31.347 39.242 1.00 40.28 40 ARG B N 1
ATOM 794 C CA . ARG B 1 40 ? -23.949 30.850 38.646 1.00 42.14 40 ARG B CA 1
ATOM 795 C C . ARG B 1 40 ? -24.667 31.920 37.866 1.00 46.77 40 ARG B C 1
ATOM 796 O O . ARG B 1 40 ? -24.669 33.089 38.280 1.00 48.87 40 ARG B O 1
ATOM 802 N N . LYS B 1 41 ? -25.237 31.550 36.718 1.00 45.71 41 LYS B N 1
ATOM 803 C CA . LYS B 1 41 ? -26.084 32.446 35.918 1.00 49.19 41 LYS B CA 1
ATOM 804 C C . LYS B 1 41 ? -27.248 31.672 35.333 1.00 52.19 41 LYS B C 1
ATOM 805 O O . LYS B 1 41 ? -27.079 30.510 34.972 1.00 62.85 41 LYS B O 1
ATOM 811 N N . VAL B 1 42 ? -28.409 32.321 35.214 1.00 52.54 42 VAL B N 1
ATOM 812 C CA . VAL B 1 42 ? -29.581 31.748 34.562 1.00 59.62 42 VAL B CA 1
ATOM 813 C C . VAL B 1 42 ? -29.871 32.540 33.293 1.00 56.60 42 VAL B C 1
ATOM 814 O O . VAL B 1 42 ? -29.791 33.770 33.299 1.00 43.61 42 VAL B O 1
ATOM 818 N N . ILE B 1 43 ? -30.195 31.856 32.201 1.00 57.94 43 ILE B N 1
ATOM 819 C CA . ILE B 1 43 ? -30.514 32.547 30.949 1.00 54.28 43 ILE B CA 1
ATOM 820 C C . ILE B 1 43 ? -31.617 31.844 30.195 1.00 52.56 43 ILE B C 1
ATOM 821 O O . ILE B 1 43 ? -31.562 30.628 30.027 1.00 50.02 43 ILE B O 1
ATOM 826 N N . LYS B 1 44 ? -32.644 32.600 29.774 1.00 62.04 44 LYS B N 1
ATOM 827 C CA . LYS B 1 44 ? -33.708 32.079 28.920 1.00 60.01 44 LYS B CA 1
ATOM 828 C C . LYS B 1 44 ? -33.125 31.962 27.511 1.00 50.07 44 LYS B C 1
ATOM 829 O O . LYS B 1 44 ? -33.003 32.959 26.796 1.00 51.62 44 LYS B O 1
ATOM 835 N N . ALA B 1 45 ? -32.720 30.740 27.158 1.00 44.66 45 ALA B N 1
ATOM 836 C CA . ALA B 1 45 ? -31.990 30.526 25.915 1.00 43.35 45 ALA B CA 1
ATOM 837 C C . ALA B 1 45 ? -32.098 29.089 25.515 1.00 42.43 45 ALA B C 1
ATOM 838 O O . ALA B 1 45 ? -32.447 28.230 26.325 1.00 45.66 45 ALA B O 1
ATOM 840 N N . LYS B 1 46 ? -31.837 28.820 24.241 1.00 45.48 46 LYS B N 1
ATOM 841 C CA . LYS B 1 46 ? -31.760 27.448 23.803 1.00 41.29 46 LYS B CA 1
ATOM 842 C C . LYS B 1 46 ? -30.296 27.199 23.405 1.00 38.38 46 LYS B C 1
ATOM 843 O O . LYS B 1 46 ? -29.552 28.139 23.090 1.00 38.84 46 LYS B O 1
ATOM 849 N N . ILE B 1 47 ? -29.911 25.919 23.446 1.00 34.81 47 ILE B N 1
ATOM 850 C CA . ILE B 1 47 ? -28.599 25.534 22.949 1.00 34.51 47 ILE B CA 1
ATOM 851 C C . ILE B 1 47 ? -28.639 25.454 21.425 1.00 37.21 47 ILE B C 1
ATOM 852 O O . ILE B 1 47 ? -29.392 24.662 20.867 1.00 42.45 47 ILE B O 1
ATOM 857 N N . LYS B 1 48 ? -27.839 26.277 20.768 1.00 32.73 48 LYS B N 1
ATOM 858 C CA A LYS B 1 48 ? -27.635 26.174 19.325 0.50 37.77 48 LYS B CA 1
ATOM 859 C CA B LYS B 1 48 ? -27.635 26.174 19.326 0.50 38.63 48 LYS B CA 1
ATOM 860 C C . LYS B 1 48 ? -26.745 24.966 18.999 1.00 38.30 48 LYS B C 1
ATOM 861 O O . LYS B 1 48 ? -27.081 24.158 18.119 1.00 35.95 48 LYS B O 1
ATOM 872 N N . ARG B 1 49 ? -25.699 24.788 19.770 1.00 34.92 49 ARG B N 1
ATOM 873 C CA . ARG B 1 49 ? -24.789 23.684 19.612 1.00 32.31 49 ARG B CA 1
ATOM 874 C C . ARG B 1 49 ? -23.638 23.629 20.619 1.00 33.03 49 ARG B C 1
ATOM 875 O O . ARG B 1 49 ? -23.157 24.618 21.058 1.00 30.91 49 ARG B O 1
ATOM 883 N N . LEU B 1 50 ? -23.302 22.428 21.029 1.00 31.22 50 LEU B N 1
ATOM 884 C CA . LEU B 1 50 ? -22.142 22.185 21.862 1.00 36.22 50 LEU B CA 1
ATOM 885 C C . LEU B 1 50 ? -20.994 21.800 20.947 1.00 36.31 50 LEU B C 1
ATOM 886 O O . LEU B 1 50 ? -21.183 21.051 19.978 1.00 34.79 50 LEU B O 1
ATOM 891 N N . GLU B 1 51 ? -19.810 22.338 21.237 1.00 36.91 51 GLU B N 1
ATOM 892 C CA . GLU B 1 51 ? -18.595 22.024 20.490 1.00 34.89 51 GLU B CA 1
ATOM 893 C C . GLU B 1 51 ? -17.563 21.727 21.543 1.00 38.88 51 GLU B C 1
ATOM 894 O O . GLU B 1 51 ? -16.801 22.607 21.940 1.00 39.03 51 GLU B O 1
ATOM 900 N N . LEU B 1 52 ? -17.585 20.479 22.044 1.00 34.72 52 LEU B N 1
ATOM 901 C CA . LEU B 1 52 ? -16.875 20.155 23.266 1.00 33.81 52 LEU B CA 1
ATOM 902 C C . LEU B 1 52 ? -15.359 20.072 23.183 1.00 37.38 52 LEU B C 1
ATOM 903 O O . LEU B 1 52 ? -14.680 20.434 24.146 1.00 36.56 52 LEU B O 1
ATOM 908 N N . VAL B 1 53 ? -14.843 19.595 22.041 1.00 39.04 53 VAL B N 1
ATOM 909 C CA . VAL B 1 53 ? -13.379 19.576 21.791 1.00 38.26 53 VAL B CA 1
ATOM 910 C C . VAL B 1 53 ? -12.853 21.016 21.866 1.00 40.57 53 VAL B C 1
ATOM 911 O O . VAL B 1 53 ? -11.864 21.270 22.544 1.00 42.36 53 VAL B O 1
ATOM 915 N N . ASP B 1 54 ? -13.576 21.945 21.222 1.00 43.59 54 ASP B N 1
ATOM 916 C CA . ASP B 1 54 ? -13.212 23.347 21.190 1.00 45.59 54 ASP B CA 1
ATOM 917 C C . ASP B 1 54 ? -13.667 24.198 22.393 1.00 45.00 54 ASP B C 1
ATOM 918 O O . ASP B 1 54 ? -13.547 25.424 22.345 1.00 48.59 54 ASP B O 1
ATOM 923 N N . HIS B 1 55 ? -14.190 23.553 23.438 1.00 41.00 55 HIS B N 1
ATOM 924 C CA . HIS B 1 55 ? -14.571 24.226 24.691 1.00 44.87 55 HIS B CA 1
ATOM 925 C C . HIS B 1 55 ? -15.620 25.312 24.512 1.00 43.85 55 HIS B C 1
ATOM 926 O O . HIS B 1 55 ? -15.531 26.375 25.137 1.00 38.60 55 HIS B O 1
ATOM 933 N N . ARG B 1 56 ? -16.647 25.025 23.698 1.00 42.07 56 ARG B N 1
ATOM 934 C CA . ARG B 1 56 ? -17.695 26.021 23.401 1.00 39.50 56 ARG B CA 1
ATOM 935 C C . ARG B 1 56 ? -19.121 25.515 23.620 1.00 39.84 56 ARG B C 1
ATOM 936 O O . ARG B 1 56 ? -19.479 24.422 23.167 1.00 41.01 56 ARG B O 1
ATOM 944 N N . ILE B 1 57 ? -19.941 26.324 24.289 1.00 32.22 57 ILE B N 1
ATOM 945 C CA . ILE B 1 57 ? -21.375 26.086 24.406 1.00 33.18 57 ILE B CA 1
ATOM 946 C C . ILE B 1 57 ? -22.014 27.297 23.709 1.00 38.60 57 ILE B C 1
ATOM 947 O O . ILE B 1 57 ? -21.828 28.425 24.164 1.00 41.46 57 ILE B O 1
ATOM 952 N N . LEU B 1 58 ? -22.749 27.075 22.616 1.00 32.25 58 LEU B N 1
ATOM 953 C CA . LEU B 1 58 ? -23.363 28.182 21.886 1.00 34.18 58 LEU B CA 1
ATOM 954 C C . LEU B 1 58 ? -24.828 28.244 22.126 1.00 35.48 58 LEU B C 1
ATOM 955 O O . LEU B 1 58 ? -25.529 27.265 21.894 1.00 40.20 58 LEU B O 1
ATOM 960 N N . LEU B 1 59 ? -25.258 29.400 22.635 1.00 34.18 59 LEU B N 1
ATOM 961 C CA . LEU B 1 59 ? -26.605 29.648 23.068 1.00 36.35 59 LEU B CA 1
ATOM 962 C C . LEU B 1 59 ? -27.268 30.702 22.174 1.00 41.82 59 LEU B C 1
ATOM 963 O O . LEU B 1 59 ? -26.579 31.597 21.636 1.00 46.34 59 LEU B O 1
ATOM 968 N N . GLU B 1 60 ? -28.593 30.604 22.019 1.00 44.98 60 GLU B N 1
ATOM 969 C CA . GLU B 1 60 ? -29.380 31.672 21.377 1.00 46.98 60 GLU B CA 1
ATOM 970 C C . GLU B 1 60 ? -30.482 32.098 22.347 1.00 39.86 60 GLU B C 1
ATOM 971 O O . GLU B 1 60 ? -31.218 31.245 22.845 1.00 43.60 60 GLU B O 1
ATOM 977 N N . ARG B 1 61 ? -30.513 33.375 22.628 1.00 49.13 61 ARG B N 1
ATOM 978 C CA A ARG B 1 61 ? -31.625 33.883 23.440 0.50 57.58 61 ARG B CA 1
ATOM 979 C CA B ARG B 1 61 ? -31.650 33.949 23.473 0.50 57.80 61 ARG B CA 1
ATOM 980 C C . ARG B 1 61 ? -33.141 33.580 22.886 1.00 56.57 61 ARG B C 1
ATOM 981 O O . ARG B 1 61 ? -33.525 33.327 21.712 1.00 60.01 61 ARG B O 1
ATOM 996 N N . GLU B 1 62 ? -34.012 33.504 23.854 1.00 68.00 62 GLU B N 1
ATOM 997 C CA . GLU B 1 62 ? -35.428 33.328 23.565 1.00 78.94 62 GLU B CA 1
ATOM 998 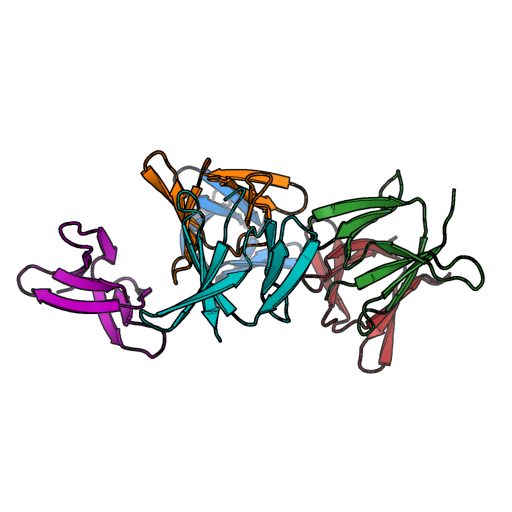C C . GLU B 1 62 ? -36.162 34.504 24.178 1.00 84.27 62 GLU B C 1
ATOM 999 O O . GLU B 1 62 ? -37.372 34.648 24.004 1.00 89.88 62 GLU B O 1
ATOM 1005 N N . CYS C 1 2 ? -35.968 24.010 7.366 1.00 68.23 2 CYS C N 1
ATOM 1006 C CA . CYS C 1 2 ? -34.910 23.001 7.671 1.00 68.80 2 CYS C CA 1
ATOM 1007 C C . CYS C 1 2 ? -33.644 23.130 6.789 1.00 67.51 2 CYS C C 1
ATOM 1008 O O . CYS C 1 2 ? -33.687 23.687 5.674 1.00 56.02 2 CYS C O 1
ATOM 1011 N N . GLU C 1 3 ? -32.550 22.726 7.390 1.00 57.61 3 GLU C N 1
ATOM 1012 C CA . GLU C 1 3 ? -31.232 22.855 6.816 1.00 50.24 3 GLU C CA 1
ATOM 1013 C C . GLU C 1 3 ? -31.150 22.028 5.499 1.00 47.70 3 GLU C C 1
ATOM 1014 O O . GLU C 1 3 ? -31.741 20.955 5.334 1.00 41.64 3 GLU C O 1
ATOM 1020 N N . ALA C 1 4 ? -30.394 22.579 4.562 1.00 39.52 4 ALA C N 1
ATOM 1021 C CA . ALA C 1 4 ? -30.302 22.036 3.220 1.00 39.77 4 ALA C CA 1
ATOM 1022 C C . ALA C 1 4 ? -28.884 21.786 2.847 1.00 42.22 4 ALA C C 1
ATOM 1023 O O . ALA C 1 4 ? -28.030 22.649 3.034 1.00 46.28 4 ALA C O 1
ATOM 1025 N N . SER C 1 5 ? -28.598 20.755 2.081 1.00 38.58 5 SER C N 1
ATOM 1026 C CA . SER C 1 5 ? -27.247 20.586 1.481 1.00 40.66 5 SER C CA 1
ATOM 1027 C C . SER C 1 5 ? -27.043 21.477 0.255 1.00 35.99 5 SER C C 1
ATOM 1028 O O . SER C 1 5 ? -27.961 21.558 -0.577 1.00 35.08 5 SER C O 1
ATOM 1031 N N . ALA C 1 6 ? -25.867 22.099 0.132 1.00 39.19 6 ALA C N 1
ATOM 1032 C CA . ALA C 1 6 ? -25.531 22.887 -1.061 1.00 39.16 6 ALA C CA 1
ATOM 1033 C C . ALA C 1 6 ? -24.740 22.043 -2.061 1.00 42.60 6 ALA C C 1
ATOM 1034 O O . ALA C 1 6 ? -23.759 21.373 -1.705 1.00 43.04 6 ALA C O 1
ATOM 1036 N N . PHE C 1 7 ? -25.160 22.115 -3.328 1.00 39.28 7 PHE C N 1
ATOM 1037 C CA . PHE C 1 7 ? -24.500 21.369 -4.406 1.00 39.73 7 PHE C CA 1
ATOM 1038 C C . PHE C 1 7 ? -24.058 22.351 -5.475 1.00 43.68 7 PHE C C 1
ATOM 1039 O O . PHE C 1 7 ? -24.759 23.361 -5.724 1.00 41.35 7 PHE C O 1
ATOM 1047 N N . ILE C 1 8 ? -22.899 22.058 -6.103 1.00 42.55 8 ILE C N 1
ATOM 1048 C CA . ILE C 1 8 ? -22.502 22.776 -7.328 1.00 45.03 8 ILE C CA 1
ATOM 1049 C C . ILE C 1 8 ? -23.027 22.010 -8.519 1.00 46.76 8 ILE C C 1
ATOM 1050 O O . ILE C 1 8 ? -22.818 20.797 -8.595 1.00 46.80 8 ILE C O 1
ATOM 1055 N N . VAL C 1 9 ? -23.788 22.688 -9.339 1.00 57.79 9 VAL C N 1
ATOM 1056 C CA . VAL C 1 9 ? -24.481 22.070 -10.430 1.00 63.78 9 VAL C CA 1
ATOM 1057 C C . VAL C 1 9 ? -24.089 22.527 -11.812 1.00 66.77 9 VAL C C 1
ATOM 1058 O O . VAL C 1 9 ? -24.921 22.687 -12.666 1.00 69.55 9 VAL C O 1
ATOM 1062 N N . ASN C 1 10 ? -22.803 22.699 -12.030 1.00 78.03 10 ASN C N 1
ATOM 1063 C CA . ASN C 1 10 ? -22.288 23.098 -13.330 1.00 88.34 10 ASN C CA 1
ATOM 1064 C C . ASN C 1 10 ? -22.302 21.941 -14.339 1.00 81.76 10 ASN C C 1
ATOM 1065 O O . ASN C 1 10 ? -21.677 20.915 -14.162 1.00 75.10 10 ASN C O 1
ATOM 1066 N N . GLY C 1 11 ? -23.022 22.140 -15.421 1.00 83.77 11 GLY C N 1
ATOM 1067 C CA . GLY C 1 11 ? -23.157 21.112 -16.415 1.00 85.14 11 GLY C CA 1
ATOM 1068 C C . GLY C 1 11 ? -24.220 20.140 -15.959 1.00 88.03 11 GLY C C 1
ATOM 1069 O O . GLY C 1 11 ? -25.264 20.525 -15.469 1.00 89.40 11 GLY C O 1
ATOM 1070 N N . ASP C 1 12 ? -23.917 18.873 -16.147 1.00 83.06 12 ASP C N 1
ATOM 1071 C CA . ASP C 1 12 ? -24.779 17.693 -15.802 1.00 76.26 12 ASP C CA 1
ATOM 1072 C C . ASP C 1 12 ? -24.413 17.054 -14.453 1.00 77.57 12 ASP C C 1
ATOM 1073 O O . ASP C 1 12 ? -25.160 16.238 -13.930 1.00 84.36 12 ASP C O 1
ATOM 1078 N N . LYS C 1 13 ? -23.297 17.480 -13.882 1.00 75.39 13 LYS C N 1
ATOM 1079 C CA . LYS C 1 13 ? -22.851 16.959 -12.590 1.00 75.43 13 LYS C CA 1
ATOM 1080 C C . LYS C 1 13 ? -23.441 17.795 -11.435 1.00 75.06 13 LYS C C 1
ATOM 1081 O O . LYS C 1 13 ? -23.554 19.015 -11.558 1.00 80.09 13 LYS C O 1
ATOM 1084 N N . GLU C 1 14 ? -23.793 17.097 -10.347 1.00 68.24 14 GLU C N 1
ATOM 1085 C CA . GLU C 1 14 ? -24.019 17.734 -9.029 1.00 66.72 14 GLU C CA 1
ATOM 1086 C C . GLU C 1 14 ? -23.011 17.246 -8.009 1.00 58.26 14 GLU C C 1
ATOM 1087 O O . GLU C 1 14 ? -22.882 16.053 -7.805 1.00 66.04 14 GLU C O 1
ATOM 1093 N N . GLU C 1 15 ? -22.267 18.166 -7.412 1.00 53.70 15 GLU C N 1
ATOM 1094 C CA . GLU C 1 15 ? -21.256 17.792 -6.440 1.00 54.64 15 GLU C CA 1
ATOM 1095 C C . GLU C 1 15 ? -21.570 18.465 -5.127 1.00 55.81 15 GLU C C 1
ATOM 1096 O O . GLU C 1 15 ? -21.767 19.687 -5.090 1.00 50.95 15 GLU C O 1
ATOM 1102 N N . LEU C 1 16 ? -21.593 17.660 -4.050 1.00 53.06 16 LEU C N 1
ATOM 1103 C CA . LEU C 1 16 ? -21.812 18.167 -2.721 1.00 45.44 16 LEU C CA 1
ATOM 1104 C C . LEU C 1 16 ? -20.765 19.221 -2.384 1.00 45.83 16 LEU C C 1
ATOM 1105 O O . LEU C 1 16 ? -19.559 18.976 -2.536 1.00 48.41 16 LEU C O 1
ATOM 1110 N N . PHE C 1 17 ? -21.212 20.404 -1.966 1.00 39.03 17 PHE C N 1
ATOM 1111 C CA . PHE C 1 17 ? -20.280 21.463 -1.599 1.00 45.05 17 PHE C CA 1
ATOM 1112 C C . PHE C 1 17 ? -20.216 21.639 -0.069 1.00 44.08 17 PHE C C 1
ATOM 1113 O O . PHE C 1 17 ? -19.133 21.835 0.496 1.00 45.88 17 PHE C O 1
ATOM 1121 N N . LEU C 1 18 ? -21.369 21.549 0.581 1.00 37.98 18 LEU C N 1
ATOM 1122 C CA . LEU C 1 18 ? -21.469 21.671 2.015 1.00 41.31 18 LEU C CA 1
ATOM 1123 C C . LEU C 1 18 ? -22.805 21.083 2.468 1.00 43.15 18 LEU C C 1
ATOM 1124 O O . LEU C 1 18 ? -23.884 21.461 1.968 1.00 44.55 18 LEU C O 1
ATOM 1129 N N . GLU C 1 19 ? -22.726 20.175 3.444 1.00 44.15 19 GLU C N 1
ATOM 1130 C CA . GLU C 1 19 ? -23.889 19.483 3.965 1.00 38.91 19 GLU C CA 1
ATOM 1131 C C . GLU C 1 19 ? -24.566 20.351 4.991 1.00 43.58 19 GLU C C 1
ATOM 1132 O O . GLU C 1 19 ? -23.917 21.151 5.665 1.00 38.27 19 GLU C O 1
ATOM 1138 N N . ARG C 1 20 ? -25.863 20.156 5.076 1.00 43.89 20 ARG C N 1
ATOM 1139 C CA . ARG C 1 20 ? -26.750 20.781 6.013 1.00 46.73 20 ARG C CA 1
ATOM 1140 C C . ARG C 1 20 ? -26.515 22.235 6.347 1.00 45.48 20 ARG C C 1
ATOM 1141 O O . ARG C 1 20 ? -26.370 22.585 7.465 1.00 38.70 20 ARG C O 1
ATOM 1149 N N . VAL C 1 21 ? -26.511 23.056 5.327 1.00 40.89 21 VAL C N 1
ATOM 1150 C CA . VAL C 1 21 ? -26.364 24.535 5.437 1.00 42.24 21 VAL C CA 1
ATOM 1151 C C . VAL C 1 21 ? -27.472 25.123 6.269 1.00 41.34 21 VAL C C 1
ATOM 1152 O O . VAL C 1 21 ? -28.668 24.844 6.046 1.00 40.73 21 VAL C O 1
ATOM 1156 N N . ASP C 1 22 ? -27.067 25.953 7.220 1.00 39.52 22 ASP C N 1
ATOM 1157 C CA . ASP C 1 22 ? -28.030 26.722 7.991 1.00 42.12 22 ASP C CA 1
ATOM 1158 C C . ASP C 1 22 ? -28.081 28.131 7.415 1.00 42.30 22 ASP C C 1
ATOM 1159 O O . ASP C 1 22 ? -29.137 28.549 6.890 1.00 45.23 22 ASP C O 1
ATOM 1164 N N . LYS C 1 23 ? -26.965 28.871 7.509 1.00 42.54 23 LYS C N 1
ATOM 1165 C CA . LYS C 1 23 ? -26.933 30.266 7.029 1.00 42.78 23 LYS C CA 1
ATOM 1166 C C . LYS C 1 23 ? -26.287 30.377 5.671 1.00 44.54 23 LYS C C 1
ATOM 1167 O O . LYS C 1 23 ? -25.301 29.704 5.402 1.00 48.42 23 LYS C O 1
ATOM 1173 N N . LEU C 1 24 ? -26.873 31.197 4.805 1.00 42.58 24 LEU C N 1
ATOM 1174 C CA . LEU C 1 24 ? -26.268 31.531 3.520 1.00 43.96 24 LEU C CA 1
ATOM 1175 C C . LEU C 1 24 ? -26.350 33.078 3.403 1.00 43.69 24 LEU C C 1
ATOM 1176 O O . LEU C 1 24 ? -27.443 33.656 3.433 1.00 41.92 24 LEU C O 1
ATOM 1181 N N . ILE C 1 25 ? -25.194 33.724 3.295 1.00 47.92 25 ILE C N 1
ATOM 1182 C CA . ILE C 1 25 ? -25.063 35.189 3.299 1.00 54.49 25 ILE C CA 1
ATOM 1183 C C . ILE C 1 25 ? -24.249 35.621 2.090 1.00 49.24 25 ILE C C 1
ATOM 1184 O O . ILE C 1 25 ? -23.048 35.377 2.064 1.00 48.22 25 ILE C O 1
ATOM 1189 N N . PRO C 1 26 ? -24.890 36.228 1.069 1.00 57.80 26 PRO C N 1
ATOM 1190 C CA . PRO C 1 26 ? -24.134 36.793 -0.052 1.00 59.73 26 PRO C CA 1
ATOM 1191 C C . PRO C 1 26 ? -23.211 37.927 0.476 1.00 60.19 26 PRO C C 1
ATOM 1192 O O . PRO C 1 26 ? -23.641 38.762 1.290 1.00 62.97 26 PRO C O 1
ATOM 1196 N N . THR C 1 27 ? -21.940 37.897 0.083 1.00 59.35 27 THR C N 1
ATOM 1197 C CA . THR C 1 27 ? -20.976 38.944 0.450 1.00 57.56 27 THR C CA 1
ATOM 1198 C C . THR C 1 27 ? -20.227 39.375 -0.810 1.00 74.79 27 THR C C 1
ATOM 1199 O O . THR C 1 27 ? -20.411 38.778 -1.883 1.00 82.99 27 THR C O 1
ATOM 1203 N N . GLU C 1 28 ? -19.373 40.397 -0.683 1.00 82.98 28 GLU C N 1
ATOM 1204 C CA . GLU C 1 28 ? -18.485 40.838 -1.768 1.00 78.25 28 GLU C CA 1
ATOM 1205 C C . GLU C 1 28 ? -17.545 39.745 -2.251 1.00 82.34 28 GLU C C 1
ATOM 1206 O O . GLU C 1 28 ? -17.240 39.686 -3.422 1.00 97.21 28 GLU C O 1
ATOM 1210 N N . GLU C 1 29 ? -17.092 38.886 -1.318 1.00 79.96 29 GLU C N 1
ATOM 1211 C CA . GLU C 1 29 ? -16.185 37.767 -1.606 1.00 78.90 29 GLU C CA 1
ATOM 1212 C C . GLU C 1 29 ? -16.880 36.488 -2.073 1.00 70.19 29 GLU C C 1
ATOM 1213 O O . GLU C 1 29 ? -16.207 35.492 -2.361 1.00 61.64 29 GLU C O 1
ATOM 1216 N N . GLY C 1 30 ? -18.209 36.472 -2.137 1.00 60.91 30 GLY C N 1
ATOM 1217 C CA . GLY C 1 30 ? -18.924 35.236 -2.483 1.00 49.05 30 GLY C CA 1
ATOM 1218 C C . GLY C 1 30 ? -20.029 34.910 -1.496 1.00 52.99 30 GLY C C 1
ATOM 1219 O O . GLY C 1 30 ? -20.313 35.703 -0.555 1.00 57.08 30 GLY C O 1
ATOM 1220 N N . LEU C 1 31 ? -20.662 33.760 -1.700 1.00 45.55 31 LEU C N 1
ATOM 1221 C CA . LEU C 1 31 ? -21.716 33.330 -0.799 1.00 48.17 31 LEU C CA 1
ATOM 1222 C C . LEU C 1 31 ? -21.024 32.698 0.399 1.00 44.41 31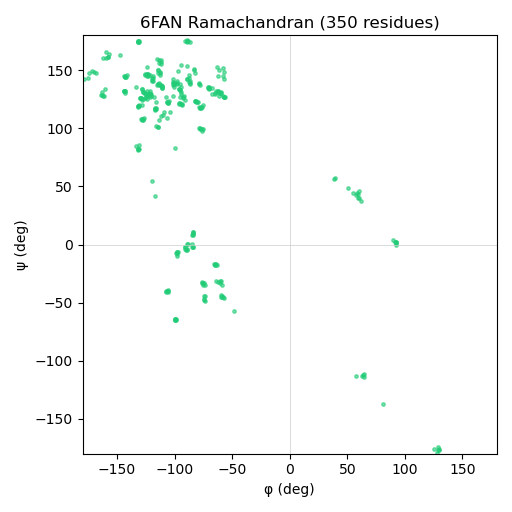 LEU C C 1
ATOM 1223 O O . LEU C 1 31 ? -20.239 31.781 0.237 1.00 45.18 31 LEU C O 1
ATOM 1228 N N . LEU C 1 32 ? -21.301 33.209 1.585 1.00 43.32 32 LEU C N 1
ATOM 1229 C CA . LEU C 1 32 ? -20.799 32.605 2.804 1.00 43.76 32 LEU C CA 1
ATOM 1230 C C . LEU C 1 32 ? -21.836 31.638 3.398 1.00 45.87 32 LEU C C 1
ATOM 1231 O O . LEU C 1 32 ? -22.956 32.059 3.732 1.00 44.60 32 LEU C O 1
ATOM 1236 N N . LEU C 1 33 ? -21.437 30.369 3.538 1.00 47.97 33 LEU C N 1
ATOM 1237 C CA . LEU C 1 33 ? -22.318 29.291 4.022 1.00 42.09 33 LEU C CA 1
ATOM 1238 C C . LEU C 1 33 ? -21.834 28.844 5.388 1.00 45.14 33 LEU C C 1
ATOM 1239 O O . LEU C 1 33 ? -20.610 28.722 5.608 1.00 50.64 33 LEU C O 1
ATOM 1244 N N . GLU C 1 34 ? -22.762 28.627 6.332 1.00 42.30 34 GLU C N 1
ATOM 1245 C CA . GLU C 1 34 ? -22.414 28.000 7.590 1.00 40.57 34 GLU C CA 1
ATOM 1246 C C . GLU C 1 34 ? -23.370 26.862 7.829 1.00 44.24 34 GLU C C 1
ATOM 1247 O O . GLU C 1 34 ? -24.617 27.066 7.791 1.00 42.17 34 GLU C O 1
ATOM 1253 N N . ASN C 1 35 ? -22.821 25.664 8.066 1.00 43.13 35 ASN C N 1
ATOM 1254 C CA . ASN C 1 35 ? -23.698 24.505 8.314 1.00 49.41 35 ASN C CA 1
ATOM 1255 C C . ASN C 1 35 ? -24.011 24.304 9.770 1.00 43.95 35 ASN C C 1
ATOM 1256 O O . ASN C 1 35 ? -23.472 25.019 10.627 1.00 49.77 35 ASN C O 1
ATOM 1261 N N . ILE C 1 36 ? -24.880 23.325 10.078 1.00 41.86 36 ILE C N 1
ATOM 1262 C CA . ILE C 1 36 ? -25.292 23.079 11.474 1.00 41.63 36 ILE C CA 1
ATOM 1263 C C . ILE C 1 36 ? -24.143 22.611 12.396 1.00 40.43 36 ILE C C 1
ATOM 1264 O O . ILE C 1 36 ? -24.273 22.695 13.617 1.00 41.81 36 ILE C O 1
ATOM 1269 N N . PHE C 1 37 ? -23.045 22.130 11.824 1.00 42.93 37 PHE C N 1
ATOM 1270 C CA . PHE C 1 37 ? -21.859 21.685 12.597 1.00 41.98 37 PHE C CA 1
ATOM 1271 C C . PHE C 1 37 ? -20.871 22.840 12.843 1.00 46.01 37 PHE C C 1
ATOM 1272 O O . PHE C 1 37 ? -19.884 22.650 13.557 1.00 43.12 37 PHE C O 1
ATOM 1280 N N . GLY C 1 38 ? -21.161 24.024 12.265 1.00 38.40 38 GLY C N 1
ATOM 1281 C CA . GLY C 1 38 ? -20.347 25.228 12.448 1.00 40.12 38 GLY C CA 1
ATOM 1282 C C . GLY C 1 38 ? -19.266 25.375 11.402 1.00 43.25 38 GLY C C 1
ATOM 1283 O O . GLY C 1 38 ? -18.467 26.309 11.446 1.00 46.76 38 GLY C O 1
ATOM 1284 N N . GLN C 1 39 ? -19.214 24.451 10.450 1.00 38.52 39 GLN C N 1
ATOM 1285 C CA . GLN C 1 39 ? -18.268 24.545 9.342 1.00 40.61 39 GLN C CA 1
ATOM 1286 C C . GLN C 1 39 ? -18.694 25.689 8.395 1.00 46.78 39 GLN C C 1
ATOM 1287 O O . GLN C 1 39 ? -19.886 25.838 8.045 1.00 44.61 39 GLN C O 1
ATOM 1293 N N . ARG C 1 40 ? -17.709 26.497 7.993 1.00 49.40 40 ARG C N 1
ATOM 1294 C CA . ARG C 1 40 ? -17.971 27.647 7.111 1.00 55.31 40 ARG C CA 1
ATOM 1295 C C . ARG C 1 40 ? -17.215 27.537 5.812 1.00 52.76 40 ARG C C 1
ATOM 1296 O O . ARG C 1 40 ? -16.077 27.046 5.803 1.00 55.80 40 ARG C O 1
ATOM 1301 N N . LYS C 1 41 ? -17.843 27.948 4.710 1.00 47.51 41 LYS C N 1
ATOM 1302 C CA . LYS C 1 41 ? -17.192 27.977 3.388 1.00 50.93 41 LYS C CA 1
ATOM 1303 C C . LYS C 1 41 ? -17.690 29.173 2.610 1.00 48.47 41 LYS C C 1
ATOM 1304 O O . LYS C 1 41 ? -18.868 29.514 2.715 1.00 54.28 41 LYS C O 1
ATOM 1310 N N . VAL C 1 42 ? -16.811 29.782 1.808 1.00 49.32 42 VAL C N 1
ATOM 1311 C CA . VAL C 1 42 ? -17.187 30.882 0.916 1.00 49.55 42 VAL C CA 1
ATOM 1312 C C . VAL C 1 42 ? -17.041 30.415 -0.528 1.00 49.67 42 VAL C C 1
ATOM 1313 O O . VAL C 1 42 ? -16.069 29.753 -0.867 1.00 56.85 42 VAL C O 1
ATOM 1317 N N . ILE C 1 43 ? -17.985 30.771 -1.386 1.00 47.22 43 ILE C N 1
ATOM 1318 C CA . ILE C 1 43 ? -17.904 30.382 -2.808 1.00 48.02 43 ILE C CA 1
ATOM 1319 C C . ILE C 1 43 ? -18.441 31.487 -3.702 1.00 44.89 43 ILE C C 1
ATOM 1320 O O . ILE C 1 43 ? -19.509 32.028 -3.431 1.00 51.66 43 ILE C O 1
ATOM 1325 N N . LYS C 1 44 ? -17.697 31.829 -4.753 1.00 49.55 44 LYS C N 1
ATOM 1326 C CA . LYS C 1 44 ? -18.179 32.781 -5.772 1.00 47.70 44 LYS C CA 1
ATOM 1327 C C . LYS C 1 44 ? -19.128 32.004 -6.662 1.00 48.24 44 LYS C C 1
ATOM 1328 O O . LYS C 1 44 ? -18.705 31.223 -7.531 1.00 46.94 44 LYS C O 1
ATOM 1333 N N . ALA C 1 45 ? -20.423 32.164 -6.401 1.00 48.17 45 ALA C N 1
ATOM 1334 C CA . ALA C 1 45 ? -21.435 31.388 -7.119 1.00 51.65 45 ALA C CA 1
ATOM 1335 C C . ALA C 1 45 ? -22.758 32.121 -7.045 1.00 47.85 45 ALA C C 1
ATOM 1336 O O . ALA C 1 45 ? -22.944 33.028 -6.231 1.00 46.95 45 ALA C O 1
ATOM 1338 N N . LYS C 1 46 ? -23.655 31.756 -7.940 1.00 46.30 46 LYS C N 1
ATOM 1339 C CA . LYS C 1 46 ? -25.004 32.262 -7.853 1.00 46.46 46 LYS C CA 1
ATOM 1340 C C . LYS C 1 46 ? -25.919 31.084 -7.487 1.00 39.68 46 LYS C C 1
ATOM 1341 O O . LYS C 1 46 ? -25.575 29.923 -7.719 1.00 40.05 46 LYS C O 1
ATOM 1347 N N . ILE C 1 47 ? -27.042 31.405 -6.877 1.00 39.55 47 ILE C N 1
ATOM 1348 C CA . ILE C 1 47 ? -28.064 30.420 -6.582 1.00 36.11 47 ILE C CA 1
ATOM 1349 C C . ILE C 1 47 ? -28.851 30.127 -7.864 1.00 41.12 47 ILE C C 1
ATOM 1350 O O . ILE C 1 47 ? -29.503 31.022 -8.417 1.00 38.21 47 ILE C O 1
ATOM 1355 N N . LYS C 1 48 ? -28.790 28.874 -8.320 1.00 38.72 48 LYS C N 1
ATOM 1356 C CA . LYS C 1 48 ? -29.626 28.412 -9.403 1.00 38.00 48 LYS C CA 1
ATOM 1357 C C . LYS C 1 48 ? -31.071 28.228 -8.913 1.00 39.59 48 LYS C C 1
ATOM 1358 O O . LYS C 1 48 ? -32.036 28.705 -9.564 1.00 35.17 48 LYS C O 1
ATOM 1364 N N . ARG C 1 49 ? -31.233 27.539 -7.782 1.00 38.90 49 ARG C N 1
ATOM 1365 C CA . ARG C 1 49 ? -32.545 27.402 -7.184 1.00 37.48 49 ARG C CA 1
ATOM 1366 C C . ARG C 1 49 ? -32.402 26.788 -5.763 1.00 41.65 49 ARG C C 1
ATOM 1367 O O . ARG C 1 49 ? -31.453 26.030 -5.491 1.00 30.16 49 ARG C O 1
ATOM 1375 N N . LEU C 1 50 ? -33.326 27.203 -4.887 1.00 34.36 50 LEU C N 1
ATOM 1376 C CA . LEU C 1 50 ? -33.511 26.582 -3.607 1.00 38.18 50 LEU C CA 1
ATOM 1377 C C . LEU C 1 50 ? -34.691 25.662 -3.692 1.00 38.80 50 LEU C C 1
ATOM 1378 O O . LEU C 1 50 ? -35.710 25.995 -4.327 1.00 35.23 50 LEU C O 1
ATOM 1383 N N . GLU C 1 51 ? -34.556 24.486 -3.086 1.00 32.73 51 GLU C N 1
ATOM 1384 C CA . GLU C 1 51 ? -35.616 23.463 -3.112 1.00 36.99 51 GLU C CA 1
ATOM 1385 C C . GLU C 1 51 ? -35.695 23.019 -1.673 1.00 39.59 51 GLU C C 1
ATOM 1386 O O . GLU C 1 51 ? -35.087 22.028 -1.320 1.00 37.72 51 GLU C O 1
ATOM 1392 N N . LEU C 1 52 ? -36.472 23.762 -0.877 1.00 39.17 52 LEU C N 1
ATOM 1393 C CA . LEU C 1 52 ? -36.382 23.604 0.572 1.00 42.68 52 LEU C CA 1
ATOM 1394 C C . LEU C 1 52 ? -37.068 22.358 1.150 1.00 49.35 52 LEU C C 1
ATOM 1395 O O . LEU C 1 52 ? -36.567 21.799 2.128 1.00 49.15 52 LEU C O 1
ATOM 1400 N N . VAL C 1 53 ? -38.181 21.931 0.535 1.00 47.54 53 VAL C N 1
ATOM 1401 C CA . VAL C 1 53 ? -38.843 20.662 0.904 1.00 50.00 53 VAL C CA 1
ATOM 1402 C C . VAL C 1 53 ? -37.856 19.517 0.710 1.00 46.27 53 VAL C C 1
ATOM 1403 O O . VAL C 1 53 ? -37.698 18.693 1.615 1.00 46.99 53 VAL C O 1
ATOM 1407 N N . ASP C 1 54 ? -37.140 19.520 -0.419 1.00 49.16 54 ASP C N 1
ATOM 1408 C CA . ASP C 1 54 ? -36.150 18.501 -0.745 1.00 42.28 54 ASP C CA 1
ATOM 1409 C C . ASP C 1 54 ? -34.751 18.699 -0.170 1.00 44.40 54 ASP C C 1
ATOM 1410 O O . ASP C 1 54 ? -33.843 17.943 -0.533 1.00 45.63 54 ASP C O 1
ATOM 1415 N N . HIS C 1 55 ? -34.580 19.690 0.719 1.00 44.29 55 HIS C N 1
ATOM 1416 C CA . HIS C 1 55 ? -33.287 19.934 1.418 1.00 41.52 55 HIS C CA 1
ATOM 1417 C C . HIS C 1 55 ? -32.122 20.201 0.462 1.00 43.01 55 HIS C C 1
ATOM 1418 O O . HIS C 1 55 ? -30.995 19.722 0.698 1.00 39.38 55 HIS C O 1
ATOM 1425 N N . ARG C 1 56 ? -32.351 21.020 -0.549 1.00 37.94 56 ARG C N 1
ATOM 1426 C CA . ARG C 1 56 ? -31.310 21.323 -1.499 1.00 39.70 56 ARG C CA 1
ATOM 1427 C C . ARG C 1 56 ? -31.092 22.773 -1.889 1.00 34.70 56 ARG C C 1
ATOM 1428 O O . ARG C 1 56 ? -32.010 23.482 -2.145 1.00 42.41 56 ARG C O 1
ATOM 1436 N N . ILE C 1 57 ? -29.846 23.176 -1.936 1.00 34.74 57 ILE C N 1
ATOM 1437 C CA . ILE C 1 57 ? -29.450 24.509 -2.385 1.00 34.91 57 ILE C CA 1
ATOM 1438 C C . ILE C 1 57 ? -28.592 24.237 -3.632 1.00 38.63 57 ILE C C 1
ATOM 1439 O O . ILE C 1 57 ? -27.532 23.625 -3.518 1.00 42.80 57 ILE C O 1
ATOM 1444 N N . LEU C 1 58 ? -29.042 24.697 -4.809 1.00 37.95 58 LEU C N 1
ATOM 1445 C CA . LEU C 1 58 ? -28.273 24.471 -6.035 1.00 40.35 58 LEU C CA 1
ATOM 1446 C C . LEU C 1 58 ? -27.586 25.723 -6.468 1.00 39.59 58 LEU C C 1
ATOM 1447 O O . LEU C 1 58 ? -28.252 26.754 -6.654 1.00 34.87 58 LEU C O 1
ATOM 1452 N N . LEU C 1 59 ? -26.268 25.611 -6.593 1.00 34.28 59 LEU C N 1
ATOM 1453 C CA . LEU C 1 59 ? -25.388 26.721 -6.894 1.00 38.18 59 LEU C CA 1
ATOM 1454 C C . LEU C 1 59 ? -24.738 26.508 -8.269 1.00 39.93 59 LEU C C 1
ATOM 1455 O O . LEU C 1 59 ? -24.484 25.355 -8.674 1.00 41.71 59 LEU C O 1
ATOM 1460 N N . GLU C 1 60 ? -24.428 27.614 -8.957 1.00 43.36 60 GLU C N 1
ATOM 1461 C CA . GLU C 1 60 ? -23.590 27.570 -10.164 1.00 48.72 60 GLU C CA 1
ATOM 1462 C C . GLU C 1 60 ? -22.415 28.519 -9.979 1.00 48.97 60 GLU C C 1
ATOM 1463 O O . GLU C 1 60 ? -22.610 29.667 -9.607 1.00 47.63 60 GLU C O 1
ATOM 1469 N N . ARG C 1 61 ? -21.187 28.042 -10.220 1.00 53.67 61 ARG C N 1
ATOM 1470 C CA A ARG C 1 61 ? -19.971 28.869 -10.113 0.50 61.55 61 ARG C CA 1
ATOM 1471 C CA B ARG C 1 61 ? -19.974 28.873 -10.114 0.50 64.02 61 ARG C CA 1
ATOM 1472 C C . ARG C 1 61 ? -20.009 30.065 -11.073 1.00 62.60 61 ARG C C 1
ATOM 1473 O O . ARG C 1 61 ? -20.632 29.996 -12.144 1.00 64.76 61 ARG C O 1
ATOM 1488 N N . GLU C 1 62 ? -19.366 31.147 -10.633 1.00 68.14 62 GLU C N 1
ATOM 1489 C CA . GLU C 1 62 ? -19.069 32.384 -11.361 1.00 76.94 62 GLU C CA 1
ATOM 1490 C C . GLU C 1 62 ? -17.709 32.953 -10.849 1.00 78.88 62 GLU C C 1
ATOM 1491 O O . GLU C 1 62 ? -17.247 32.548 -9.774 1.00 81.11 62 GLU C O 1
ATOM 1497 N N . ASP C 1 63 ? -17.084 33.878 -11.595 1.00 72.98 63 ASP C N 1
ATOM 1498 C CA . ASP C 1 63 ? -15.800 34.483 -11.182 1.00 75.78 63 ASP C CA 1
ATOM 1499 C C . ASP C 1 63 ? -15.911 35.973 -10.849 1.00 74.64 63 ASP C C 1
ATOM 1500 O O . ASP C 1 63 ? -16.332 36.356 -9.751 1.00 66.14 63 ASP C O 1
ATOM 1502 N N . CYS D 1 2 ? -37.905 24.374 5.204 1.00 44.28 2 CYS D N 1
ATOM 1503 C CA . CYS D 1 2 ? -38.902 23.338 5.051 1.00 59.40 2 CYS D CA 1
ATOM 1504 C C . CYS D 1 2 ? -40.260 23.896 5.416 1.00 67.47 2 CYS D C 1
ATOM 1505 O O . CYS D 1 2 ? -41.229 23.655 4.739 1.00 72.89 2 CYS D O 1
ATOM 1508 N N . GLU D 1 3 ? -40.331 24.602 6.531 1.00 73.72 3 GLU D N 1
ATOM 1509 C CA . GLU D 1 3 ? -41.536 25.326 6.900 1.00 77.87 3 GLU D CA 1
ATOM 1510 C C . GLU D 1 3 ? -41.022 26.741 6.966 1.00 69.06 3 GLU D C 1
ATOM 1511 O O . GLU D 1 3 ? -41.144 27.393 7.973 1.00 70.87 3 GLU D O 1
ATOM 1517 N N . ALA D 1 4 ? -40.409 27.180 5.876 1.00 61.69 4 ALA D N 1
ATOM 1518 C CA . ALA D 1 4 ? -39.812 28.503 5.792 1.00 60.05 4 ALA D CA 1
ATOM 1519 C C . ALA D 1 4 ? -40.623 29.645 5.216 1.00 55.97 4 ALA D C 1
ATOM 1520 O O . ALA D 1 4 ? -41.179 29.544 4.174 1.00 52.23 4 ALA D O 1
ATOM 1522 N N . SER D 1 5 ? -40.638 30.746 5.938 1.00 49.65 5 SER D N 1
ATOM 1523 C CA . SER D 1 5 ? -41.278 31.957 5.537 1.00 47.77 5 SER D CA 1
ATOM 1524 C C . SER D 1 5 ? -40.308 32.951 4.921 1.00 47.51 5 SER D C 1
ATOM 1525 O O . SER D 1 5 ? -39.180 33.169 5.428 1.00 47.76 5 SER D O 1
ATOM 1528 N N . ALA D 1 6 ? -40.751 33.622 3.846 1.00 45.56 6 ALA D N 1
ATOM 1529 C CA . ALA D 1 6 ? -39.965 34.711 3.243 1.00 36.88 6 ALA D CA 1
ATOM 1530 C C . ALA D 1 6 ? -40.425 36.066 3.756 1.00 41.71 6 ALA D C 1
ATOM 1531 O O . ALA D 1 6 ? -41.629 36.346 3.785 1.00 46.15 6 ALA D O 1
ATOM 1533 N N . PHE D 1 7 ? -39.472 36.916 4.126 1.00 50.15 7 PHE D N 1
ATOM 1534 C CA . PHE D 1 7 ? -39.758 38.261 4.637 1.00 51.06 7 PHE D CA 1
ATOM 1535 C C . PHE D 1 7 ? -39.043 39.298 3.786 1.00 50.17 7 PHE D C 1
ATOM 1536 O O . PHE D 1 7 ? -37.926 39.038 3.285 1.00 51.80 7 PHE D O 1
ATOM 1544 N N . ILE D 1 8 ? -39.655 40.466 3.624 1.00 53.37 8 ILE D N 1
ATOM 1545 C CA . ILE D 1 8 ? -38.961 41.645 3.051 1.00 56.73 8 ILE D CA 1
ATOM 1546 C C . ILE D 1 8 ? -38.389 42.450 4.203 1.00 66.68 8 ILE D C 1
ATOM 1547 O O . ILE D 1 8 ? -39.115 42.769 5.152 1.00 64.98 8 ILE D O 1
ATOM 1552 N N . VAL D 1 9 ? -37.097 42.737 4.143 1.00 65.32 9 VAL D N 1
ATOM 1553 C CA . VAL D 1 9 ? -36.417 43.441 5.227 1.00 73.00 9 VAL D CA 1
ATOM 1554 C C . VAL D 1 9 ? -36.031 44.858 4.767 1.00 76.17 9 VAL D C 1
ATOM 1555 O O . VAL D 1 9 ? -35.227 45.023 3.830 1.00 67.76 9 VAL D O 1
ATOM 1559 N N . ASN D 1 10 ? -36.698 45.848 5.354 1.00 91.54 10 ASN D N 1
ATOM 1560 C CA . ASN D 1 10 ? -36.368 47.251 5.068 1.00 91.71 10 ASN D CA 1
ATOM 1561 C C . ASN D 1 10 ? -35.825 47.902 6.327 1.00 90.96 10 ASN D C 1
ATOM 1562 O O . ASN D 1 10 ? -36.589 48.297 7.188 1.00 100.13 10 ASN D O 1
ATOM 1567 N N . GLY D 1 11 ? -34.507 48.040 6.412 1.00 96.41 11 GLY D N 1
ATOM 1568 C CA . GLY D 1 11 ? -33.838 48.516 7.640 1.00 90.39 11 GLY D CA 1
ATOM 1569 C C . GLY D 1 11 ? -34.071 47.540 8.778 1.00 82.13 11 GLY D C 1
ATOM 1570 O O . GLY D 1 11 ? -33.572 46.437 8.714 1.00 84.59 11 GLY D O 1
ATOM 1571 N N . ASP D 1 12 ? -34.835 47.948 9.798 1.00 87.31 12 ASP D N 1
ATOM 1572 C CA . ASP D 1 12 ? -35.182 47.094 10.936 1.00 82.11 12 ASP D CA 1
ATOM 1573 C C . ASP D 1 12 ? -36.566 46.427 10.831 1.00 71.62 12 ASP D C 1
ATOM 1574 O O . ASP D 1 12 ? -36.900 45.574 11.661 1.00 64.74 12 ASP D O 1
ATOM 1576 N N . LYS D 1 13 ? -37.352 46.809 9.826 1.00 57.09 13 LYS D N 1
ATOM 1577 C CA . LYS D 1 13 ? -38.695 46.237 9.669 1.00 66.10 13 LYS D CA 1
ATOM 1578 C C . LYS D 1 13 ? -38.650 44.960 8.797 1.00 73.28 13 LYS D C 1
ATOM 1579 O O . LYS D 1 13 ? -37.865 44.851 7.847 1.00 62.34 13 LYS D O 1
ATOM 1580 N N . GLU D 1 14 ? -39.487 43.990 9.177 1.00 72.76 14 GLU D N 1
ATOM 1581 C CA . GLU D 1 14 ? -39.736 42.757 8.424 1.00 67.82 14 GLU D CA 1
ATOM 1582 C C . GLU D 1 14 ? -41.201 42.640 8.074 1.00 74.64 14 GLU D C 1
ATOM 1583 O O . GLU D 1 14 ? -42.057 42.730 8.952 1.00 84.15 14 GLU D O 1
ATOM 1589 N N . GLU D 1 15 ? -41.500 42.383 6.809 1.00 76.40 15 GLU D N 1
ATOM 1590 C CA . GLU D 1 15 ? -42.872 42.102 6.408 1.00 83.81 15 GLU D CA 1
ATOM 1591 C C . GLU D 1 15 ? -42.936 40.731 5.786 1.00 74.74 15 GLU D C 1
ATOM 1592 O O . GLU D 1 15 ? -42.183 40.448 4.860 1.00 64.30 15 GLU D O 1
ATOM 1598 N N . LEU D 1 16 ? -43.854 39.904 6.279 1.00 64.23 16 LEU D N 1
ATOM 1599 C CA . LEU D 1 16 ? -44.105 38.611 5.711 1.00 63.65 16 LEU D CA 1
ATOM 1600 C C . LEU D 1 16 ? -44.477 38.721 4.240 1.00 67.21 16 LEU D C 1
ATOM 1601 O O . LEU D 1 16 ? -45.354 39.483 3.892 1.00 79.81 16 LEU D O 1
ATOM 1606 N N . PHE D 1 17 ? -43.781 37.985 3.387 1.00 61.75 17 PHE D N 1
ATOM 1607 C CA . PHE D 1 17 ? -44.025 38.047 1.943 1.00 56.44 17 PHE D CA 1
ATOM 1608 C C . PHE D 1 17 ? -44.716 36.782 1.447 1.00 57.43 17 PHE D C 1
ATOM 1609 O O . PHE D 1 17 ? -45.640 36.849 0.608 1.00 58.20 17 PHE D O 1
ATOM 1617 N N . LEU D 1 18 ? -44.283 35.628 1.956 1.00 43.56 18 LEU D N 1
ATOM 1618 C CA . LEU D 1 18 ? -44.864 34.346 1.585 1.00 44.28 18 LEU D CA 1
ATOM 1619 C C . L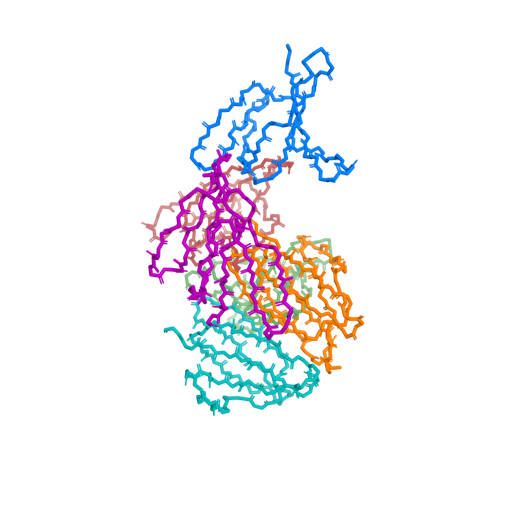EU D 1 18 ? -44.533 33.280 2.652 1.00 45.66 18 LEU D C 1
ATOM 1620 O O . LEU D 1 18 ? -43.386 33.127 3.068 1.00 41.39 18 LEU D O 1
ATOM 1625 N N . GLU D 1 19 ? -45.543 32.534 3.037 1.00 39.61 19 GLU D N 1
ATOM 1626 C CA . GLU D 1 19 ? -45.399 31.494 4.000 1.00 45.82 19 GLU D CA 1
ATOM 1627 C C . GLU D 1 19 ? -45.168 30.175 3.306 1.00 52.03 19 GLU D C 1
ATOM 1628 O O . GLU D 1 19 ? -45.558 29.976 2.184 1.00 57.68 19 GLU D O 1
ATOM 1634 N N . ARG D 1 20 ? -44.529 29.272 4.004 1.00 44.00 20 ARG D N 1
ATOM 1635 C CA . ARG D 1 20 ? -44.294 27.944 3.529 1.00 43.60 20 ARG D CA 1
ATOM 1636 C C . ARG D 1 20 ? -43.692 27.844 2.139 1.00 48.26 20 ARG D C 1
ATOM 1637 O O . ARG D 1 20 ? -44.150 27.093 1.320 1.00 49.18 20 ARG D O 1
ATOM 1645 N N . VAL D 1 21 ? -42.640 28.596 1.910 1.00 43.33 21 VAL D N 1
ATOM 1646 C CA . VAL D 1 21 ? -41.911 28.580 0.662 1.00 41.94 21 VAL D CA 1
ATOM 1647 C C . VAL D 1 21 ? -41.206 27.251 0.461 1.00 42.68 21 VAL D C 1
ATOM 1648 O O . VAL D 1 21 ? -40.504 26.764 1.354 1.00 44.10 21 VAL D O 1
ATOM 1652 N N . ASP D 1 22 ? -41.407 26.673 -0.714 1.00 42.79 22 ASP D N 1
ATOM 1653 C CA . ASP D 1 22 ? -40.636 25.506 -1.119 1.00 40.35 22 ASP D CA 1
ATOM 1654 C C . ASP D 1 22 ? -39.500 25.946 -2.041 1.00 38.87 22 ASP D C 1
ATOM 1655 O O . ASP D 1 22 ? -38.332 25.829 -1.687 1.00 37.97 22 ASP D O 1
ATOM 1660 N N . LYS D 1 23 ? -39.840 26.490 -3.211 1.00 38.13 23 LYS D N 1
ATOM 1661 C CA . LYS D 1 23 ? -38.835 26.857 -4.227 1.00 37.27 23 LYS D CA 1
ATOM 1662 C C . LYS D 1 23 ? -38.568 28.335 -4.222 1.00 33.07 23 LYS D C 1
ATOM 1663 O O . LYS D 1 23 ? -39.480 29.144 -4.077 1.00 38.72 23 LYS D O 1
ATOM 1669 N N . LEU D 1 24 ? -37.295 28.674 -4.428 1.00 33.83 24 LEU D N 1
ATOM 1670 C CA . LEU D 1 24 ? -36.909 30.040 -4.756 1.00 34.12 24 LEU D CA 1
ATOM 1671 C C . LEU D 1 24 ? -35.977 29.937 -5.986 1.00 34.51 24 LEU D C 1
ATOM 1672 O O . LEU D 1 24 ? -34.922 29.319 -5.911 1.00 38.07 24 LEU D O 1
ATOM 1677 N N . ILE D 1 25 ? -36.382 30.567 -7.100 1.00 32.92 25 ILE D N 1
ATOM 1678 C CA . ILE D 1 25 ? -35.670 30.511 -8.378 1.00 34.53 25 ILE D CA 1
ATOM 1679 C C . ILE D 1 25 ? -35.400 31.952 -8.857 1.00 33.11 25 ILE D C 1
ATOM 1680 O O . ILE D 1 25 ? -36.335 32.657 -9.211 1.00 38.13 25 ILE D O 1
ATOM 1685 N N . PRO D 1 26 ? -34.141 32.408 -8.828 1.00 35.02 26 PRO D N 1
ATOM 1686 C CA . PRO D 1 26 ? -33.803 33.704 -9.411 1.00 35.62 26 PRO D CA 1
ATOM 1687 C C . PRO D 1 26 ? -34.100 33.670 -10.941 1.00 42.73 26 PRO D C 1
ATOM 1688 O O . PRO D 1 26 ? -33.768 32.681 -11.619 1.00 36.39 26 PRO D O 1
ATOM 1692 N N . THR D 1 27 ? -34.808 34.692 -11.435 1.00 40.74 27 THR D N 1
ATOM 1693 C CA . THR D 1 27 ? -35.085 34.816 -12.870 1.00 44.48 27 THR D CA 1
ATOM 1694 C C . THR D 1 27 ? -34.736 36.238 -13.311 1.00 50.71 27 THR D C 1
ATOM 1695 O O . THR D 1 27 ? -34.412 37.096 -12.470 1.00 45.90 27 THR D O 1
ATOM 1699 N N . GLU D 1 28 ? -34.829 36.491 -14.624 1.00 49.23 28 GLU D N 1
ATOM 1700 C CA . GLU D 1 28 ? -34.669 37.847 -15.183 1.00 49.42 28 GLU D CA 1
ATOM 1701 C C . GLU D 1 28 ? -35.689 38.842 -14.631 1.00 54.62 28 GLU D C 1
ATOM 1702 O O . GLU D 1 28 ? -35.341 40.005 -14.436 1.00 55.64 28 GLU D O 1
ATOM 1708 N N . GLU D 1 29 ? -36.863 38.330 -14.316 1.00 46.14 29 GLU D N 1
ATOM 1709 C CA . GLU D 1 29 ? -37.968 39.080 -13.799 1.00 49.50 29 GLU D CA 1
ATOM 1710 C C . GLU D 1 29 ? -38.015 39.230 -12.291 1.00 54.01 29 GLU D C 1
ATOM 1711 O O . GLU D 1 29 ? -38.891 39.874 -11.777 1.00 49.66 29 GLU D O 1
ATOM 1717 N N . GLY D 1 30 ? -37.053 38.671 -11.582 1.00 51.25 30 GLY D N 1
ATOM 1718 C CA . GLY D 1 30 ? -37.086 38.692 -10.118 1.00 44.77 30 GLY D CA 1
ATOM 1719 C C . GLY D 1 30 ? -36.967 37.305 -9.521 1.00 43.19 30 GLY D C 1
ATOM 1720 O O . GLY D 1 30 ? -36.765 36.291 -10.239 1.00 38.78 30 GLY D O 1
ATOM 1721 N N . LEU D 1 31 ? -37.080 37.252 -8.192 1.00 40.26 31 LEU D N 1
ATOM 1722 C CA . LEU D 1 31 ? -37.009 35.965 -7.506 1.00 40.51 31 LEU D CA 1
ATOM 1723 C C . LEU D 1 31 ? -38.381 35.368 -7.604 1.00 40.76 31 LEU D C 1
ATOM 1724 O O . LEU D 1 31 ? -39.367 36.000 -7.204 1.00 43.97 31 LEU D O 1
ATOM 1729 N N . LEU D 1 32 ? -38.469 34.167 -8.165 1.00 37.22 32 LEU D N 1
ATOM 1730 C CA . LEU D 1 32 ? -39.738 33.473 -8.221 1.00 37.63 32 LEU D CA 1
ATOM 1731 C C . LEU D 1 32 ? -39.836 32.494 -7.033 1.00 38.92 32 LEU D C 1
ATOM 1732 O O . LEU D 1 32 ? -39.003 31.566 -6.894 1.00 36.82 32 LEU D O 1
ATOM 1737 N N . LEU D 1 33 ? -40.870 32.686 -6.209 1.00 39.06 33 LEU D N 1
ATOM 1738 C CA . LEU D 1 33 ? -41.107 31.883 -5.007 1.00 41.65 33 LEU D CA 1
ATOM 1739 C C . LEU D 1 33 ? -42.324 31.036 -5.194 1.00 42.21 33 LEU D C 1
ATOM 1740 O O . LEU D 1 33 ? -43.315 31.512 -5.736 1.00 52.06 33 LEU D O 1
ATOM 1745 N N . GLU D 1 34 ? -42.232 29.772 -4.795 1.00 40.92 34 GLU D N 1
ATOM 1746 C CA . GLU D 1 34 ? -43.386 28.865 -4.901 1.00 44.49 34 GLU D CA 1
ATOM 1747 C C . GLU D 1 34 ? -43.541 28.210 -3.540 1.00 45.88 34 GLU D C 1
ATOM 1748 O O . GLU D 1 34 ? -42.570 27.613 -3.026 1.00 40.75 34 GLU D O 1
ATOM 1754 N N . ASN D 1 35 ? -44.734 28.298 -2.967 1.00 43.59 35 ASN D N 1
ATOM 1755 C CA . ASN D 1 35 ? -44.974 27.654 -1.667 1.00 45.99 35 ASN D CA 1
ATOM 1756 C C . ASN D 1 35 ? -45.456 26.211 -1.815 1.00 50.33 35 ASN D C 1
ATOM 1757 O O . ASN D 1 35 ? -45.651 25.740 -2.945 1.00 50.50 35 ASN D O 1
ATOM 1762 N N . ILE D 1 36 ? -45.629 25.503 -0.695 1.00 48.41 36 ILE D N 1
ATOM 1763 C CA . ILE D 1 36 ? -46.029 24.094 -0.753 1.00 61.86 36 ILE D CA 1
ATOM 1764 C C . ILE D 1 36 ? -47.438 23.839 -1.368 1.00 62.55 36 ILE D C 1
ATOM 1765 O O . ILE D 1 36 ? -47.732 22.716 -1.748 1.00 65.52 36 ILE D O 1
ATOM 1770 N N . PHE D 1 37 ? -48.273 24.885 -1.463 1.00 62.42 37 PHE D N 1
ATOM 1771 C CA . PHE D 1 37 ? -49.611 24.765 -2.086 1.00 65.79 37 PHE D CA 1
ATOM 1772 C C . PHE D 1 37 ? -49.579 25.058 -3.582 1.00 70.00 37 PHE D C 1
ATOM 1773 O O . PHE D 1 37 ? -50.591 24.901 -4.263 1.00 67.66 37 PHE D O 1
ATOM 1781 N N . GLY D 1 38 ? -48.408 25.460 -4.091 1.00 65.60 38 GLY D N 1
ATOM 1782 C CA . GLY D 1 38 ? -48.205 25.766 -5.520 1.00 65.93 38 GLY D CA 1
ATOM 1783 C C . GLY D 1 38 ? -48.485 27.224 -5.858 1.00 60.51 38 GLY D C 1
ATOM 1784 O O . GLY D 1 38 ? -48.439 27.603 -7.008 1.00 65.98 38 GLY D O 1
ATOM 1785 N N . GLN D 1 39 ? -48.789 28.035 -4.850 1.00 58.36 39 GLN D N 1
ATOM 1786 C CA . GLN D 1 39 ? -48.954 29.463 -5.057 1.00 59.60 39 GLN D CA 1
ATOM 1787 C C . GLN D 1 39 ? -47.582 30.118 -5.358 1.00 62.78 39 GLN D C 1
ATOM 1788 O O . GLN D 1 39 ? -46.581 29.843 -4.689 1.00 56.34 39 GLN D O 1
ATOM 1794 N N . ARG D 1 40 ? -47.558 30.986 -6.372 1.00 52.40 40 ARG D N 1
ATOM 1795 C CA . ARG D 1 40 ? -46.337 31.635 -6.822 1.00 51.22 40 ARG D CA 1
ATOM 1796 C C . ARG D 1 40 ? -46.378 33.143 -6.693 1.00 52.33 40 ARG D C 1
ATOM 1797 O O . ARG D 1 40 ? -47.406 33.739 -6.860 1.00 60.15 40 ARG D O 1
ATOM 1805 N N . LYS D 1 41 ? -45.234 33.739 -6.384 1.00 50.20 41 LYS D N 1
ATOM 1806 C CA . LYS D 1 41 ? -45.047 35.200 -6.376 1.00 50.58 41 LYS D CA 1
ATOM 1807 C C . LYS D 1 41 ? -43.659 35.524 -6.884 1.00 45.46 41 LYS D C 1
ATOM 1808 O O . LYS D 1 41 ? -42.716 34.799 -6.605 1.00 50.50 41 LYS D O 1
ATOM 1814 N N . VAL D 1 42 ? -43.548 36.618 -7.619 1.00 45.20 42 VAL D N 1
ATOM 1815 C CA . VAL D 1 42 ? -42.277 37.091 -8.178 1.00 43.09 42 VAL D CA 1
ATOM 1816 C C . VAL D 1 42 ? -41.957 38.432 -7.533 1.00 48.06 42 VAL D C 1
ATOM 1817 O O . VAL D 1 42 ? -42.841 39.280 -7.391 1.00 59.29 42 VAL D O 1
ATOM 1821 N N . ILE D 1 43 ? -40.700 38.642 -7.150 1.00 46.01 43 ILE D N 1
ATOM 1822 C CA . ILE D 1 43 ? -40.318 39.909 -6.527 1.00 44.55 43 ILE D CA 1
ATOM 1823 C C . ILE D 1 43 ? -38.909 40.297 -6.965 1.00 52.97 43 ILE D C 1
ATOM 1824 O O . ILE D 1 43 ? -37.996 39.461 -6.929 1.00 54.86 43 ILE D O 1
ATOM 1829 N N . LYS D 1 44 ? -38.756 41.565 -7.374 1.00 57.54 44 LYS D N 1
ATOM 1830 C CA . LYS D 1 44 ? -37.457 42.102 -7.749 1.00 54.01 44 LYS D CA 1
ATOM 1831 C C . LYS D 1 44 ? -36.749 42.417 -6.431 1.00 57.04 44 LYS D C 1
ATOM 1832 O O . LYS D 1 44 ? -37.008 43.420 -5.746 1.00 62.03 44 LYS D O 1
ATOM 1835 N N . ALA D 1 45 ? -35.852 41.509 -6.042 1.00 50.52 45 ALA D N 1
ATOM 1836 C CA . ALA D 1 45 ? -35.194 41.553 -4.753 1.00 47.58 45 ALA D CA 1
ATOM 1837 C C . ALA D 1 45 ? -33.934 40.740 -4.805 1.00 45.64 45 ALA D C 1
ATOM 1838 O O . ALA D 1 45 ? -33.746 39.942 -5.698 1.00 46.98 45 ALA D O 1
ATOM 1840 N N . LYS D 1 46 ? -33.075 40.901 -3.826 1.00 45.71 46 LYS D N 1
ATOM 1841 C CA . LYS D 1 46 ? -31.958 40.008 -3.650 1.00 46.36 46 LYS D CA 1
ATOM 1842 C C . LYS D 1 46 ? -32.172 39.278 -2.321 1.00 48.80 46 LYS D C 1
ATOM 1843 O O . LYS D 1 46 ? -32.928 39.739 -1.464 1.00 36.04 46 LYS D O 1
ATOM 1849 N N . ILE D 1 47 ? -31.513 38.136 -2.143 1.00 44.57 47 ILE D N 1
ATOM 1850 C CA . ILE D 1 47 ? -31.467 37.466 -0.860 1.00 43.81 47 ILE D CA 1
ATOM 1851 C C . ILE D 1 47 ? -30.474 38.206 0.055 1.00 46.00 47 ILE D C 1
ATOM 1852 O O . ILE D 1 47 ? -29.277 38.288 -0.249 1.00 55.26 47 ILE D O 1
ATOM 1857 N N . LYS D 1 48 ? -30.982 38.731 1.165 1.00 50.12 48 LYS D N 1
ATOM 1858 C CA . LYS D 1 48 ? -30.122 39.272 2.211 1.00 52.74 48 LYS D CA 1
ATOM 1859 C C . LYS D 1 48 ? -29.445 38.133 2.996 1.00 52.99 48 LYS D C 1
ATOM 1860 O O . LYS D 1 48 ? -28.230 38.133 3.214 1.00 56.35 48 LYS D O 1
ATOM 1863 N N . ARG D 1 49 ? -30.241 37.145 3.404 1.00 47.37 49 ARG D N 1
ATOM 1864 C CA . ARG D 1 49 ? -29.691 35.989 4.107 1.00 53.34 49 ARG D CA 1
ATOM 1865 C C . ARG D 1 49 ? -30.754 34.885 4.207 1.00 46.41 49 ARG D C 1
ATOM 1866 O O . ARG D 1 49 ? -31.970 35.161 4.261 1.00 46.63 49 ARG D O 1
ATOM 1874 N N . LEU D 1 50 ? -30.291 33.638 4.173 1.00 43.34 50 LEU D N 1
ATOM 1875 C CA . LEU D 1 50 ? -31.124 32.480 4.522 1.00 41.35 50 LEU D CA 1
ATOM 1876 C C . LEU D 1 50 ? -30.755 32.095 5.947 1.00 46.18 50 LEU D C 1
ATOM 1877 O O . LEU D 1 50 ? -29.565 32.082 6.299 1.00 43.86 50 LEU D O 1
ATOM 1882 N N . GLU D 1 51 ? -31.769 31.769 6.749 1.00 43.98 51 GLU D N 1
ATOM 1883 C CA . GLU D 1 51 ? -31.574 31.249 8.088 1.00 39.81 51 GLU D CA 1
ATOM 1884 C C . GLU D 1 51 ? -32.460 30.036 8.176 1.00 36.97 51 GLU D C 1
ATOM 1885 O O . GLU D 1 51 ? -33.595 30.135 8.658 1.00 41.09 51 GLU D O 1
ATOM 1891 N N . LEU D 1 52 ? -31.978 28.904 7.672 1.00 37.63 52 LEU D N 1
ATOM 1892 C CA . LEU D 1 52 ? -32.854 27.777 7.395 1.00 39.95 52 LEU D CA 1
ATOM 1893 C C . LEU D 1 52 ? -33.318 26.980 8.632 1.00 49.34 52 LEU D C 1
ATOM 1894 O O . LEU D 1 52 ? -34.439 26.467 8.636 1.00 43.49 52 LEU D O 1
ATOM 1899 N N . VAL D 1 53 ? -32.463 26.884 9.663 1.00 45.65 53 VAL D N 1
ATOM 1900 C CA . VAL D 1 53 ? -32.844 26.295 10.949 1.00 39.75 53 VAL D CA 1
ATOM 1901 C C . VAL D 1 53 ? -34.026 27.056 11.531 1.00 42.91 53 VAL D C 1
ATOM 1902 O O . VAL D 1 53 ? -35.013 26.430 11.933 1.00 44.26 53 VAL D O 1
ATOM 1906 N N . ASP D 1 54 ? -33.950 28.389 11.489 1.00 39.40 54 ASP D N 1
ATOM 1907 C CA . ASP D 1 54 ? -35.010 29.263 11.981 1.00 45.23 54 ASP D CA 1
ATOM 1908 C C . ASP D 1 54 ? -36.165 29.551 11.006 1.00 53.49 54 ASP D C 1
ATOM 1909 O O . ASP D 1 54 ? -36.990 30.414 11.277 1.00 53.22 54 ASP D O 1
ATOM 1914 N N . HIS D 1 55 ? -36.224 28.824 9.894 1.00 53.79 55 HIS D N 1
ATOM 1915 C CA . HIS D 1 55 ? -37.334 28.907 8.923 1.00 52.37 55 HIS D CA 1
ATOM 1916 C C . HIS D 1 55 ? -37.505 30.265 8.273 1.00 43.70 55 HIS D C 1
ATOM 1917 O O . HIS D 1 55 ? -38.639 30.708 8.112 1.00 51.91 55 HIS D O 1
ATOM 1924 N N . ARG D 1 56 ? -36.396 30.957 7.972 1.00 44.26 56 ARG D N 1
ATOM 1925 C CA . ARG D 1 56 ? -36.459 32.333 7.466 1.00 42.85 56 ARG D CA 1
ATOM 1926 C C . ARG D 1 56 ? -35.692 32.566 6.164 1.00 47.72 56 ARG D C 1
ATOM 1927 O O . ARG D 1 56 ? -34.516 32.170 6.035 1.00 40.92 56 ARG D O 1
ATOM 1935 N N . ILE D 1 57 ? -36.364 33.211 5.201 1.00 43.97 57 ILE D N 1
ATOM 1936 C CA . ILE D 1 57 ? -35.703 33.690 3.997 1.00 40.51 57 ILE D CA 1
ATOM 1937 C C . ILE D 1 57 ? -35.825 35.196 4.024 1.00 43.17 57 ILE D C 1
ATOM 1938 O O . ILE D 1 57 ? -36.937 35.699 4.008 1.00 37.21 57 ILE D O 1
ATOM 1943 N N . LEU D 1 58 ? -34.697 35.913 4.088 1.00 41.60 58 LEU D N 1
ATOM 1944 C CA . LEU D 1 58 ? -34.758 37.385 4.174 1.00 52.16 58 LEU D CA 1
ATOM 1945 C C . LEU D 1 58 ? -34.358 37.974 2.849 1.00 43.57 58 LEU D C 1
ATOM 1946 O O . LEU D 1 58 ? -33.259 37.720 2.357 1.00 43.98 58 LEU D O 1
ATOM 1951 N N . LEU D 1 59 ? -35.272 38.770 2.311 1.00 39.83 59 LEU D N 1
ATOM 1952 C CA . LEU D 1 59 ? -35.131 39.413 1.008 1.00 46.14 59 LEU D CA 1
ATOM 1953 C C . LEU D 1 59 ? -35.008 40.933 1.174 1.00 50.06 59 LEU D C 1
ATOM 1954 O O . LEU D 1 59 ? -35.556 41.495 2.126 1.00 49.48 59 LEU D O 1
ATOM 1959 N N . GLU D 1 60 ? -34.262 41.573 0.285 1.00 49.53 60 GLU D N 1
ATOM 1960 C CA . GLU D 1 60 ? -34.157 43.050 0.243 1.00 57.76 60 GLU D CA 1
ATOM 1961 C C . GLU D 1 60 ? -34.513 43.537 -1.150 1.00 58.64 60 GLU D C 1
ATOM 1962 O O . GLU D 1 60 ? -33.988 43.021 -2.115 1.00 57.55 60 GLU D O 1
ATOM 1966 N N . ARG D 1 61 ? -35.411 44.509 -1.258 1.00 69.68 61 ARG D N 1
ATOM 1967 C CA . ARG D 1 61 ? -35.857 45.035 -2.596 1.00 68.03 61 ARG D CA 1
ATOM 1968 C C . ARG D 1 61 ? -34.697 45.644 -3.396 1.00 72.23 61 ARG D C 1
ATOM 1969 O O . ARG D 1 61 ? -33.734 46.155 -2.771 1.00 71.51 61 ARG D O 1
ATOM 1977 N N . GLU D 1 62 ? -34.730 45.611 -4.735 1.00 79.29 62 GLU D N 1
ATOM 1978 C CA . GLU D 1 62 ? -33.755 46.369 -5.564 1.00 88.37 62 GLU D CA 1
ATOM 1979 C C . GLU D 1 62 ? -34.463 47.327 -6.520 1.00 102.86 62 GLU D C 1
ATOM 1980 O O . GLU D 1 62 ? -35.345 46.916 -7.282 1.00 108.82 62 GLU D O 1
ATOM 1986 N N . CYS E 1 2 ? -51.663 34.931 55.413 1.00 76.45 2 CYS E N 1
ATOM 1987 C CA . CYS E 1 2 ? -50.693 35.647 54.588 1.00 69.48 2 CYS E CA 1
ATOM 1988 C C . CYS E 1 2 ? -49.837 34.744 53.646 1.00 64.60 2 CYS E C 1
ATOM 1989 O O . CYS E 1 2 ? -49.625 33.537 53.849 1.00 34.46 2 CYS E O 1
ATOM 1992 N N . GLU E 1 3 ? -49.378 35.408 52.613 1.00 67.68 3 GLU E N 1
ATOM 1993 C CA . GLU E 1 3 ? -48.449 34.901 51.653 1.00 66.64 3 GLU E CA 1
ATOM 1994 C C . GLU E 1 3 ? -47.160 34.439 52.318 1.00 65.97 3 GLU E C 1
ATOM 1995 O O . GLU E 1 3 ? -46.641 35.006 53.282 1.00 57.51 3 GLU E O 1
ATOM 2001 N N . ALA E 1 4 ? -46.604 33.348 51.805 1.00 56.92 4 ALA E N 1
ATOM 2002 C CA . ALA E 1 4 ? -45.439 32.654 52.417 1.00 39.86 4 ALA E CA 1
ATOM 2003 C C . ALA E 1 4 ? -44.399 32.635 51.266 1.00 41.55 4 ALA E C 1
ATOM 2004 O O . ALA E 1 4 ? -44.787 32.706 50.069 1.00 44.59 4 ALA E O 1
ATOM 2006 N N . SER E 1 5 ? -43.120 32.595 51.642 1.00 34.49 5 SER E N 1
ATOM 2007 C CA . SER E 1 5 ? -42.079 32.438 50.670 1.00 34.72 5 SER E CA 1
ATOM 2008 C C . SER E 1 5 ? -41.803 30.975 50.355 1.00 32.15 5 SER E C 1
ATOM 2009 O O . SER E 1 5 ? -41.742 30.113 51.269 1.00 32.43 5 SER E O 1
ATOM 2012 N N . ALA E 1 6 ? -41.595 30.675 49.045 1.00 29.23 6 ALA E N 1
ATOM 2013 C CA . ALA E 1 6 ? -41.175 29.318 48.650 1.00 28.61 6 ALA E CA 1
ATOM 2014 C C . ALA E 1 6 ? -39.648 29.221 48.521 1.00 28.98 6 ALA E C 1
ATOM 2015 O O . ALA E 1 6 ? -39.024 30.089 47.909 1.00 31.97 6 ALA E O 1
ATOM 2017 N N . PHE E 1 7 ? -39.081 28.162 49.052 1.00 33.13 7 PHE E N 1
ATOM 2018 C CA . PHE E 1 7 ? -37.633 27.907 49.009 1.00 34.34 7 PHE E CA 1
ATOM 2019 C C . PHE E 1 7 ? -37.353 26.559 48.361 1.00 38.51 7 PHE E C 1
ATOM 2020 O O . PHE E 1 7 ? -38.148 25.622 48.538 1.00 40.56 7 PHE E O 1
ATOM 2028 N N . ILE E 1 8 ? -36.242 26.467 47.637 1.00 35.38 8 ILE E N 1
ATOM 2029 C CA . ILE E 1 8 ? -35.751 25.160 47.147 1.00 35.81 8 ILE E CA 1
ATOM 2030 C C . ILE E 1 8 ? -34.725 24.665 48.152 1.00 43.78 8 ILE E C 1
ATOM 2031 O O . ILE E 1 8 ? -33.784 25.399 48.493 1.00 49.04 8 ILE E O 1
ATOM 2036 N N . VAL E 1 9 ? -34.911 23.445 48.637 1.00 45.14 9 VAL E N 1
ATOM 2037 C CA . VAL E 1 9 ? -34.026 22.880 49.643 1.00 57.61 9 VAL E CA 1
ATOM 2038 C C . VAL E 1 9 ? -33.164 21.757 49.017 1.00 59.10 9 VAL E C 1
ATOM 2039 O O . VAL E 1 9 ? -33.700 20.730 48.548 1.00 69.45 9 VAL E O 1
ATOM 2043 N N . ASN E 1 10 ? -31.868 22.004 48.953 1.00 55.88 10 ASN E N 1
ATOM 2044 C CA A ASN E 1 10 ? -30.923 20.944 48.557 0.50 58.19 10 ASN E CA 1
ATOM 2045 C CA B ASN E 1 10 ? -30.929 20.928 48.590 0.50 57.21 10 ASN E CA 1
ATOM 2046 C C . ASN E 1 10 ? -30.024 20.615 49.767 1.00 56.66 10 ASN E C 1
ATOM 2047 O O . ASN E 1 10 ? -29.065 21.367 50.038 1.00 67.46 10 ASN E O 1
ATOM 2056 N N . GLY E 1 11 ? -30.328 19.542 50.465 1.00 58.54 11 GLY E N 1
ATOM 2057 C CA . GLY E 1 11 ? -29.623 19.172 51.686 1.00 55.57 11 GLY E CA 1
ATOM 2058 C C . GLY E 1 11 ? -29.815 20.198 52.779 1.00 57.82 11 GLY E C 1
ATOM 2059 O O . GLY E 1 11 ? -30.919 20.344 53.251 1.00 58.80 11 GLY E O 1
ATOM 2060 N N . ASP E 1 12 ? -28.750 20.927 53.140 1.00 52.10 12 ASP E N 1
ATOM 2061 C CA . ASP E 1 12 ? -28.820 22.029 54.112 1.00 55.53 12 ASP E CA 1
ATOM 2062 C C . ASP E 1 12 ? -28.936 23.423 53.480 1.00 54.41 12 ASP E C 1
ATOM 2063 O O . ASP E 1 12 ? -29.127 24.408 54.190 1.00 60.50 12 ASP E O 1
ATOM 2068 N N . LYS E 1 13 ? -28.830 23.510 52.157 1.00 53.82 13 LYS E N 1
ATOM 2069 C CA . LYS E 1 13 ? -28.963 24.775 51.454 1.00 60.50 13 LYS E CA 1
ATOM 2070 C C . LYS E 1 13 ? -30.427 25.096 51.110 1.00 56.72 13 LYS E C 1
ATOM 2071 O O . LYS E 1 13 ? -31.211 24.208 50.772 1.00 57.45 13 LYS E O 1
ATOM 2074 N N . GLU E 1 14 ? -30.803 26.367 51.267 1.00 63.10 14 GLU E N 1
ATOM 2075 C CA . GLU E 1 14 ? -32.103 26.921 50.923 1.00 49.78 14 GLU E CA 1
ATOM 2076 C C . GLU E 1 14 ? -31.895 28.076 49.969 1.00 49.13 14 GLU E C 1
ATOM 2077 O O . GLU E 1 14 ? -31.155 29.027 50.284 1.00 54.06 14 GLU E O 1
ATOM 2083 N N . GLU E 1 15 ? -32.608 28.066 48.843 1.00 42.56 15 GLU E N 1
ATOM 2084 C CA . GLU E 1 15 ? -32.624 29.220 47.977 1.00 45.12 15 GLU E CA 1
ATOM 2085 C C . GLU E 1 15 ? -34.040 29.714 47.840 1.00 41.31 15 GLU E C 1
ATOM 2086 O O . GLU E 1 15 ? -34.923 28.941 47.489 1.00 44.04 15 GLU E O 1
ATOM 2092 N N . LEU E 1 16 ? -34.234 31.013 48.049 1.00 41.69 16 LEU E N 1
ATOM 2093 C CA . LEU E 1 16 ? -35.490 31.658 47.787 1.00 41.62 16 LEU E CA 1
ATOM 2094 C C . LEU E 1 16 ? -35.912 31.444 46.333 1.00 46.46 16 LEU E C 1
ATOM 2095 O O . LEU E 1 16 ? -35.136 31.687 45.428 1.00 44.07 16 LEU E O 1
ATOM 2100 N N . PHE E 1 17 ? -37.130 30.953 46.133 1.00 39.48 17 PHE E N 1
ATOM 2101 C CA . PHE E 1 17 ? -37.642 30.724 44.785 1.00 36.39 17 PHE E CA 1
ATOM 2102 C C . PHE E 1 17 ? -38.679 31.756 44.390 1.00 37.39 17 PHE E C 1
ATOM 2103 O O . PHE E 1 17 ? -38.666 32.246 43.251 1.00 40.58 17 PHE E O 1
ATOM 2111 N N . LEU E 1 18 ? -39.558 32.117 45.326 1.00 36.39 18 LEU E N 1
ATOM 2112 C CA . LEU E 1 18 ? -40.621 33.089 45.065 1.00 32.10 18 LEU E CA 1
ATOM 2113 C C . LEU E 1 18 ? -41.185 33.620 46.398 1.00 33.53 18 LEU E C 1
ATOM 2114 O O . LEU E 1 18 ? -41.502 32.843 47.298 1.00 34.80 18 LEU E O 1
ATOM 2119 N N . GLU E 1 19 ? -41.298 34.925 46.505 1.00 32.01 19 GLU E N 1
ATOM 2120 C CA . GLU E 1 19 ? -41.782 35.537 47.710 1.00 36.00 19 GLU E CA 1
ATOM 2121 C C . GLU E 1 19 ? -43.244 35.834 47.580 1.00 39.10 19 GLU E C 1
ATOM 2122 O O . GLU E 1 19 ? -43.768 36.009 46.516 1.00 36.99 19 GLU E O 1
ATOM 2128 N N . ARG E 1 20 ? -43.909 35.778 48.696 1.00 38.25 20 ARG E N 1
ATOM 2129 C CA . ARG E 1 20 ? -45.345 36.177 48.802 1.00 34.71 20 ARG E CA 1
ATOM 2130 C C . ARG E 1 20 ? -46.240 35.344 47.891 1.00 34.34 20 ARG E C 1
ATOM 2131 O O . ARG E 1 20 ? -47.145 35.895 47.250 1.00 33.99 20 ARG E O 1
ATOM 2139 N N . VAL E 1 21 ? -46.031 34.031 47.904 1.00 31.32 21 VAL E N 1
ATOM 2140 C CA . VAL E 1 21 ? -46.838 33.084 47.160 1.00 30.21 21 VAL E CA 1
ATOM 2141 C C . VAL E 1 21 ? -48.265 33.096 47.703 1.00 33.97 21 VAL E C 1
ATOM 2142 O O . VAL E 1 21 ? -48.500 33.020 48.942 1.00 35.93 21 VAL E O 1
ATOM 2146 N N . ASP E 1 22 ? -49.217 33.233 46.784 1.00 30.08 22 ASP E N 1
ATOM 2147 C CA . ASP E 1 22 ? -50.611 33.104 47.128 1.00 30.36 22 ASP E CA 1
ATOM 2148 C C . ASP E 1 22 ? -51.075 31.699 46.744 1.00 32.40 22 ASP E C 1
ATOM 2149 O O . ASP E 1 22 ? -51.430 30.899 47.636 1.00 33.26 22 ASP E O 1
ATOM 2154 N N . LYS E 1 23 ? -51.058 31.381 45.439 1.00 27.61 23 LYS E N 1
ATOM 2155 C CA . LYS E 1 23 ? -51.545 30.071 44.980 1.00 30.61 23 LYS E CA 1
ATOM 2156 C C . LYS E 1 23 ? -50.417 29.123 44.679 1.00 27.86 23 LYS E C 1
ATOM 2157 O O . LYS E 1 23 ? -49.374 29.531 44.143 1.00 26.93 23 LYS E O 1
ATOM 2163 N N . LEU E 1 24 ? -50.610 27.865 45.062 1.00 26.64 24 LEU E N 1
ATOM 2164 C CA . LEU E 1 24 ? -49.682 26.806 44.627 1.00 27.97 24 LEU E CA 1
ATOM 2165 C C . LEU E 1 24 ? -50.537 25.650 44.076 1.00 29.13 24 LEU E C 1
ATOM 2166 O O . LEU E 1 24 ? -51.377 25.113 44.781 1.00 30.25 24 LEU E O 1
ATOM 2171 N N . ILE E 1 25 ? -50.331 25.321 42.804 1.00 26.89 25 ILE E N 1
ATOM 2172 C CA . ILE E 1 25 ? -51.199 24.389 42.054 1.00 33.47 25 ILE E CA 1
ATOM 2173 C C . ILE E 1 25 ? -50.295 23.333 41.398 1.00 31.09 25 ILE E C 1
ATOM 2174 O O . ILE E 1 25 ? -49.588 23.655 40.460 1.00 33.35 25 ILE E O 1
ATOM 2179 N N . PRO E 1 26 ? -50.311 22.084 41.889 1.00 24.75 26 PRO E N 1
ATOM 2180 C CA . PRO E 1 26 ? -49.654 20.992 41.195 1.00 29.09 26 PRO E CA 1
ATOM 2181 C C . PRO E 1 26 ? -50.245 20.802 39.787 1.00 33.27 26 PRO E C 1
ATOM 2182 O O . PRO E 1 26 ? -51.479 20.835 39.619 1.00 32.26 26 PRO E O 1
ATOM 2186 N N . THR E 1 27 ? -49.378 20.730 38.773 1.00 31.79 27 THR E N 1
ATOM 2187 C CA . THR E 1 27 ? -49.813 20.473 37.386 1.00 33.36 27 THR E CA 1
ATOM 2188 C C . THR E 1 27 ? -48.955 19.378 36.806 1.00 38.28 27 THR E C 1
ATOM 2189 O O . THR E 1 27 ? -47.956 18.945 37.463 1.00 36.90 27 THR E O 1
ATOM 2193 N N . GLU E 1 28 ? -49.285 18.935 35.584 1.00 38.99 28 GLU E N 1
ATOM 2194 C CA . GLU E 1 28 ? -48.430 17.913 34.893 1.00 42.56 28 GLU E CA 1
ATOM 2195 C C . GLU E 1 28 ? -47.043 18.458 34.597 1.00 45.28 28 GLU E C 1
ATOM 2196 O O . GLU E 1 28 ? -46.090 17.671 34.640 1.00 50.38 28 GLU E O 1
ATOM 2202 N N . GLU E 1 29 ? -46.934 19.772 34.354 1.00 42.92 29 GLU E N 1
ATOM 2203 C CA . GLU E 1 29 ? -45.660 20.445 34.106 1.00 44.78 29 GLU E CA 1
ATOM 2204 C C . GLU E 1 29 ? -44.865 20.858 35.356 1.00 46.03 29 GLU E C 1
ATOM 2205 O O . GLU E 1 29 ? -43.773 21.401 35.234 1.00 52.47 29 GLU E O 1
ATOM 2211 N N . GLY E 1 30 ? -45.395 20.615 36.547 1.00 37.58 30 GLY E N 1
ATOM 2212 C CA . GLY E 1 30 ? -44.715 21.081 37.777 1.00 37.12 30 GLY E CA 1
ATOM 2213 C C . GLY E 1 30 ? -45.640 21.829 38.705 1.00 38.76 30 GLY E C 1
ATOM 2214 O O . GLY E 1 30 ? -46.866 21.927 38.459 1.00 38.78 30 GLY E O 1
ATOM 2215 N N . LEU E 1 31 ? -45.086 22.339 39.793 1.00 36.39 31 LEU E N 1
ATOM 2216 C CA . LEU E 1 31 ? -45.873 23.129 40.734 1.00 35.46 31 LEU E CA 1
ATOM 2217 C C . LEU E 1 31 ? -45.958 24.519 40.154 1.00 37.76 31 LEU E C 1
ATOM 2218 O O . LEU E 1 31 ? -44.930 25.136 39.879 1.00 38.06 31 LEU E O 1
ATOM 2223 N N . LEU E 1 32 ? -47.171 25.008 39.936 1.00 28.29 32 LEU E N 1
ATOM 2224 C CA . LEU E 1 32 ? -47.355 26.359 39.482 1.00 30.47 32 LEU E CA 1
ATOM 2225 C C . LEU E 1 32 ? -47.631 27.284 40.690 1.00 34.68 32 LEU E C 1
ATOM 2226 O O . LEU E 1 32 ? -48.616 27.088 41.435 1.00 28.98 32 LEU E O 1
ATOM 2231 N N . LEU E 1 33 ? -46.773 28.299 40.851 1.00 30.22 33 LEU E N 1
ATOM 2232 C CA . LEU E 1 33 ? -46.873 29.258 41.972 1.00 30.34 33 LEU E CA 1
ATOM 2233 C C . LEU E 1 33 ? -47.269 30.599 41.441 1.00 35.59 33 LEU E C 1
ATOM 2234 O O . LEU E 1 33 ? -46.764 31.018 40.406 1.00 37.83 33 LEU E O 1
ATOM 2239 N N . GLU E 1 34 ? -48.233 31.250 42.100 1.00 28.43 34 GLU E N 1
ATOM 2240 C CA . GLU E 1 34 ? -48.589 32.622 41.726 1.00 28.99 34 GLU E CA 1
ATOM 2241 C C . GLU E 1 34 ? -48.493 33.467 42.990 1.00 33.51 34 GLU E C 1
ATOM 2242 O O . GLU E 1 34 ? -49.105 33.115 44.039 1.00 29.41 34 GLU E O 1
ATOM 2248 N N . ASN E 1 35 ? -47.714 34.561 42.899 1.00 34.14 35 ASN E N 1
ATOM 2249 C CA . ASN E 1 35 ? -47.594 35.438 44.066 1.00 40.72 35 ASN E CA 1
ATOM 2250 C C . ASN E 1 35 ? -48.673 36.520 44.075 1.00 44.32 35 ASN E C 1
ATOM 2251 O O . ASN E 1 35 ? -49.466 36.619 43.116 1.00 43.52 35 ASN E O 1
ATOM 2256 N N . ILE E 1 36 ? -48.717 37.311 45.154 1.00 44.27 36 ILE E N 1
ATOM 2257 C CA . ILE E 1 36 ? -49.783 38.319 45.282 1.00 47.10 36 ILE E CA 1
ATOM 2258 C C . ILE E 1 36 ? -49.741 39.453 44.203 1.00 43.17 36 ILE E C 1
ATOM 2259 O O . ILE E 1 36 ? -50.717 40.148 44.021 1.00 49.50 36 ILE E O 1
ATOM 2264 N N . PHE E 1 37 ? -48.603 39.604 43.519 1.00 41.14 37 PHE E N 1
ATOM 2265 C CA . PHE E 1 37 ? -48.460 40.608 42.439 1.00 54.33 37 PHE E CA 1
ATOM 2266 C C . PHE E 1 37 ? -48.821 40.041 41.068 1.00 59.49 37 PHE E C 1
ATOM 2267 O O . PHE E 1 37 ? -48.797 40.776 40.073 1.00 75.78 37 PHE E O 1
ATOM 2275 N N . GLY E 1 38 ? -49.154 38.748 41.025 1.00 50.80 38 GLY E N 1
ATOM 2276 C CA . GLY E 1 38 ? -49.615 38.066 39.798 1.00 49.02 38 GLY E CA 1
ATOM 2277 C C . GLY E 1 38 ? -48.474 37.428 39.024 1.00 47.24 38 GLY E C 1
ATOM 2278 O O . GLY E 1 38 ? -48.699 36.849 37.975 1.00 44.62 38 GLY E O 1
ATOM 2279 N N . GLN E 1 39 ? -47.251 37.516 39.547 1.00 44.51 39 GLN E N 1
ATOM 2280 C CA . GLN E 1 39 ? -46.123 36.835 38.949 1.00 46.45 39 GLN E CA 1
ATOM 2281 C C . GLN E 1 39 ? -46.227 35.327 39.124 1.00 42.28 39 GLN E C 1
ATOM 2282 O O . GLN E 1 39 ? -46.545 34.832 40.224 1.00 43.16 39 GLN E O 1
ATOM 2288 N N . ARG E 1 40 ? -45.977 34.581 38.050 1.00 39.42 40 ARG E N 1
ATOM 2289 C CA . ARG E 1 40 ? -46.097 33.113 38.068 1.00 37.09 40 ARG E CA 1
ATOM 2290 C C . ARG E 1 40 ? -44.781 32.436 37.757 1.00 41.92 40 ARG E C 1
ATOM 2291 O O . ARG E 1 40 ? -44.017 32.926 36.945 1.00 42.46 40 ARG E O 1
ATOM 2299 N N . LYS E 1 41 ? -44.522 31.309 38.417 1.00 36.42 41 LYS E N 1
ATOM 2300 C CA . LYS E 1 41 ? -43.356 30.464 38.133 1.00 35.05 41 LYS E CA 1
ATOM 2301 C C . LYS E 1 41 ? -43.737 29.010 38.291 1.00 38.70 41 LYS E C 1
ATOM 2302 O O . LYS E 1 41 ? -44.553 28.673 39.158 1.00 36.17 41 LYS E O 1
ATOM 2308 N N . VAL E 1 42 ? -43.179 28.146 37.444 1.00 32.31 42 VAL E N 1
ATOM 2309 C CA . VAL E 1 42 ? -43.441 26.718 37.460 1.00 31.71 42 VAL E CA 1
ATOM 2310 C C . VAL E 1 42 ? -42.148 25.999 37.839 1.00 36.80 42 VAL E C 1
ATOM 2311 O O . VAL E 1 42 ? -41.069 26.355 37.348 1.00 35.74 42 VAL E O 1
ATOM 2315 N N . ILE E 1 43 ? -42.238 24.972 38.688 1.00 35.73 43 ILE E N 1
ATOM 2316 C CA . ILE E 1 43 ? -41.061 24.191 39.040 1.00 38.13 43 ILE E CA 1
ATOM 2317 C C . ILE E 1 43 ? -41.401 22.733 39.220 1.00 41.34 43 ILE E C 1
ATOM 2318 O O . ILE E 1 43 ? -42.381 22.410 39.897 1.00 34.57 43 ILE E O 1
ATOM 2323 N N . LYS E 1 44 ? -40.614 21.848 38.597 1.00 39.97 44 LYS E N 1
ATOM 2324 C CA . LYS E 1 44 ? -40.757 20.401 38.794 1.00 36.54 44 LYS E CA 1
ATOM 2325 C C . LYS E 1 44 ? -40.161 20.065 40.140 1.00 39.77 44 LYS E C 1
ATOM 2326 O O . LYS E 1 44 ? -38.952 19.973 40.289 1.00 38.23 44 LYS E O 1
ATOM 2332 N N . ALA E 1 45 ? -41.034 19.928 41.142 1.00 37.40 45 ALA E N 1
ATOM 2333 C CA . ALA E 1 45 ? -40.616 19.743 42.518 1.00 32.17 45 ALA E CA 1
ATOM 2334 C C . ALA E 1 45 ? -41.705 19.091 43.306 1.00 29.34 45 ALA E C 1
ATOM 2335 O O . ALA E 1 45 ? -42.844 19.067 42.891 1.00 35.40 45 ALA E O 1
ATOM 2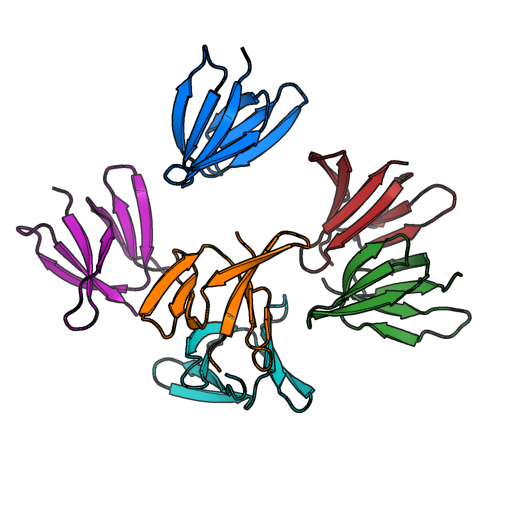337 N N . LYS E 1 46 ? -41.358 18.567 44.459 1.00 35.04 46 LYS E N 1
ATOM 2338 C CA . LYS E 1 46 ? -42.370 18.128 45.408 1.00 40.88 46 LYS E CA 1
ATOM 2339 C C . LYS E 1 46 ? -42.308 19.059 46.615 1.00 34.90 46 LYS E C 1
ATOM 2340 O O . LYS E 1 46 ? -41.278 19.701 46.853 1.00 31.44 46 LYS E O 1
ATOM 2345 N N . ILE E 1 47 ? -43.405 19.135 47.353 1.00 33.99 47 ILE E N 1
ATOM 2346 C CA . ILE E 1 47 ? -43.412 19.833 48.640 1.00 34.38 47 ILE E CA 1
ATOM 2347 C C . ILE E 1 47 ? -42.741 18.953 49.698 1.00 31.51 47 ILE E C 1
ATOM 2348 O O . ILE E 1 47 ? -43.213 17.868 49.994 1.00 33.17 47 ILE E O 1
ATOM 2353 N N . LYS E 1 48 ? -41.644 19.439 50.250 1.00 32.44 48 LYS E N 1
ATOM 2354 C CA . LYS E 1 48 ? -40.997 18.795 51.385 1.00 40.78 48 LYS E CA 1
ATOM 2355 C C . LYS E 1 48 ? -41.811 19.058 52.673 1.00 34.64 48 LYS E C 1
ATOM 2356 O O . LYS E 1 48 ? -42.111 18.151 53.438 1.00 36.99 48 LYS E O 1
ATOM 2362 N N . ARG E 1 49 ? -42.186 20.300 52.855 1.00 35.56 49 ARG E N 1
ATOM 2363 C CA . ARG E 1 49 ? -43.011 20.700 53.950 1.00 38.43 49 ARG E CA 1
ATOM 2364 C C . ARG E 1 49 ? -43.509 22.133 53.892 1.00 34.77 49 ARG E C 1
ATOM 2365 O O . ARG E 1 49 ? -42.892 22.989 53.310 1.00 36.49 49 ARG E O 1
ATOM 2373 N N . LEU E 1 50 ? -44.683 22.325 54.450 1.00 33.36 50 LEU E N 1
ATOM 2374 C CA . LEU E 1 50 ? -45.234 23.646 54.699 1.00 31.56 50 LEU E CA 1
ATOM 2375 C C . LEU E 1 50 ? -45.019 23.983 56.143 1.00 37.06 50 LEU E C 1
ATOM 2376 O O . LEU E 1 50 ? -45.226 23.128 57.010 1.00 36.48 50 LEU E O 1
ATOM 2381 N N . GLU E 1 51 ? -44.576 25.216 56.410 1.00 39.32 51 GLU E N 1
ATOM 2382 C CA . GLU E 1 51 ? -44.396 25.723 57.758 1.00 37.91 51 GLU E CA 1
ATOM 2383 C C . GLU E 1 51 ? -45.052 27.080 57.772 1.00 33.56 51 GLU E C 1
ATOM 2384 O O . GLU E 1 51 ? -44.404 28.093 57.579 1.00 34.57 51 GLU E O 1
ATOM 2390 N N . LEU E 1 52 ? -46.374 27.097 57.919 1.00 35.12 52 LEU E N 1
ATOM 2391 C CA . LEU E 1 52 ? -47.165 28.276 57.586 1.00 35.74 52 LEU E CA 1
ATOM 2392 C C . LEU E 1 52 ? -47.097 29.415 58.615 1.00 45.27 52 LEU E C 1
ATOM 2393 O O . LEU E 1 52 ? -47.176 30.583 58.193 1.00 42.88 52 LEU E O 1
ATOM 2398 N N . VAL E 1 53 ? -46.947 29.099 59.901 1.00 33.88 53 VAL E N 1
ATOM 2399 C CA . VAL E 1 53 ? -46.715 30.161 60.925 1.00 33.65 53 VAL E CA 1
ATOM 2400 C C . VAL E 1 53 ? -45.431 30.925 60.587 1.00 32.15 53 VAL E C 1
ATOM 2401 O O . VAL E 1 53 ? -45.438 32.136 60.601 1.00 42.06 53 VAL E O 1
ATOM 2405 N N . ASP E 1 54 ? -44.384 30.185 60.213 1.00 28.67 54 ASP E N 1
ATOM 2406 C CA . ASP E 1 54 ? -43.109 30.768 59.820 1.00 37.84 54 ASP E CA 1
ATOM 2407 C C . ASP E 1 54 ? -42.996 31.228 58.349 1.00 36.96 54 ASP E C 1
ATOM 2408 O O . ASP E 1 54 ? -41.907 31.553 57.900 1.00 36.75 54 ASP E O 1
ATOM 2413 N N . HIS E 1 55 ? -44.100 31.270 57.634 1.00 35.39 55 HIS E N 1
ATOM 2414 C CA . HIS E 1 55 ? -44.187 31.800 56.231 1.00 45.64 55 HIS E CA 1
ATOM 2415 C C . HIS E 1 55 ? -43.314 31.063 55.250 1.00 37.75 55 HIS E C 1
ATOM 2416 O O . HIS E 1 55 ? -42.703 31.698 54.419 1.00 35.48 55 HIS E O 1
ATOM 2423 N N . ARG E 1 56 ? -43.235 29.735 55.358 1.00 33.53 56 ARG E N 1
ATOM 2424 C CA . ARG E 1 56 ? -42.289 28.937 54.530 1.00 33.47 56 ARG E CA 1
ATOM 2425 C C . ARG E 1 56 ? -42.972 27.790 53.762 1.00 35.12 56 ARG E C 1
ATOM 2426 O O . ARG E 1 56 ? -43.733 27.013 54.340 1.00 28.25 56 ARG E O 1
ATOM 2434 N N . ILE E 1 57 ? -42.666 27.725 52.460 1.00 31.71 57 ILE E N 1
ATOM 2435 C CA . ILE E 1 57 ? -43.053 26.584 51.639 1.00 27.78 57 ILE E CA 1
ATOM 2436 C C . ILE E 1 57 ? -41.703 25.974 51.203 1.00 28.57 57 ILE E C 1
ATOM 2437 O O . ILE E 1 57 ? -40.952 26.625 50.503 1.00 29.86 57 ILE E O 1
ATOM 2442 N N . LEU E 1 58 ? -41.412 24.737 51.605 1.00 30.79 58 LEU E N 1
ATOM 2443 C CA . LEU E 1 58 ? -40.146 24.109 51.258 1.00 32.24 58 LEU E CA 1
ATOM 2444 C C . LEU E 1 58 ? -40.355 23.061 50.205 1.00 31.11 58 LEU E C 1
ATOM 2445 O O . LEU E 1 58 ? -41.142 22.144 50.390 1.00 29.94 58 LEU E O 1
ATOM 2450 N N . LEU E 1 59 ? -39.637 23.252 49.106 1.00 27.84 59 LEU E N 1
ATOM 2451 C CA . LEU E 1 59 ? -39.745 22.439 47.905 1.00 35.00 59 LEU E CA 1
ATOM 2452 C C . LEU E 1 59 ? -38.438 21.674 47.682 1.00 39.48 59 LEU E C 1
ATOM 2453 O O . LEU E 1 59 ? -37.363 22.159 48.052 1.00 42.09 59 LEU E O 1
ATOM 2458 N N . GLU E 1 60 ? -38.541 20.464 47.117 1.00 41.45 60 GLU E N 1
ATOM 2459 C CA . GLU E 1 60 ? -37.352 19.700 46.700 1.00 45.44 60 GLU E CA 1
ATOM 2460 C C . GLU E 1 60 ? -37.492 19.349 45.232 1.00 43.47 60 GLU E C 1
ATOM 2461 O O . GLU E 1 60 ? -38.532 18.825 44.829 1.00 40.68 60 GLU E O 1
ATOM 2467 N N . ARG E 1 61 ? -36.478 19.674 44.414 1.00 46.14 61 ARG E N 1
ATOM 2468 C CA . ARG E 1 61 ? -36.488 19.340 42.980 1.00 47.72 61 ARG E CA 1
ATOM 2469 C C . ARG E 1 61 ? -36.644 17.850 42.689 1.00 46.22 61 ARG E C 1
ATOM 2470 O O . ARG E 1 61 ? -36.215 17.034 43.500 1.00 53.85 61 ARG E O 1
ATOM 2478 N N . GLU E 1 62 ? -37.290 17.534 41.566 1.00 53.21 62 GLU E N 1
ATOM 2479 C CA . GLU E 1 62 ? -37.307 16.135 41.059 1.00 66.64 62 GLU E CA 1
ATOM 2480 C C . GLU E 1 62 ? -36.615 16.068 39.723 1.00 66.38 62 GLU E C 1
ATOM 2481 O O . GLU E 1 62 ? -35.417 16.358 39.627 1.00 61.66 62 GLU E O 1
ATOM 2487 N N . GLY F 1 1 ? -14.958 16.576 28.884 1.00 31.84 1 GLY F N 1
ATOM 2488 C CA . GLY F 1 1 ? -15.720 17.458 28.033 1.00 50.84 1 GLY F CA 1
ATOM 2489 C C . GLY F 1 1 ? -15.052 17.326 26.657 1.00 32.77 1 GLY F C 1
ATOM 2490 O O . GLY F 1 1 ? -15.741 17.134 25.722 1.00 62.41 1 GLY F O 1
ATOM 2491 N N . CYS F 1 2 ? -13.734 17.505 26.586 1.00 52.36 2 CYS F N 1
ATOM 2492 C CA . CYS F 1 2 ? -12.937 17.069 25.471 1.00 67.50 2 CYS F CA 1
ATOM 2493 C C . CYS F 1 2 ? -13.358 15.659 25.227 1.00 76.44 2 CYS F C 1
ATOM 2494 O O . CYS F 1 2 ? -13.929 15.399 24.181 1.00 83.11 2 CYS F O 1
ATOM 2497 N N . GLU F 1 3 ? -13.238 14.783 26.254 1.00 75.60 3 GLU F N 1
ATOM 2498 C CA . GLU F 1 3 ? -13.927 13.483 26.242 1.00 68.37 3 GLU F CA 1
ATOM 2499 C C . GLU F 1 3 ? -15.211 13.421 27.041 1.00 52.31 3 GLU F C 1
ATOM 2500 O O . GLU F 1 3 ? -15.140 12.872 28.161 1.00 59.68 3 GLU F O 1
ATOM 2506 N N . ALA F 1 4 ? -16.339 13.852 26.470 1.00 50.55 4 ALA F N 1
ATOM 2507 C CA . ALA F 1 4 ? -17.616 13.624 27.197 1.00 45.23 4 ALA F CA 1
ATOM 2508 C C . ALA F 1 4 ? -18.546 12.554 26.629 1.00 41.45 4 ALA F C 1
ATOM 2509 O O . ALA F 1 4 ? -18.798 12.526 25.418 1.00 44.10 4 ALA F O 1
ATOM 2511 N N . SER F 1 5 ? -18.911 11.645 27.540 1.00 36.99 5 SER F N 1
ATOM 2512 C CA . SER F 1 5 ? -19.834 10.598 27.182 1.00 39.19 5 SER F CA 1
ATOM 2513 C C . SER F 1 5 ? -21.287 11.031 27.358 1.00 33.48 5 SER F C 1
ATOM 2514 O O . SER F 1 5 ? -21.652 11.646 28.376 1.00 38.05 5 SER F O 1
ATOM 2517 N N . ALA F 1 6 ? -22.142 10.650 26.401 1.00 34.39 6 ALA F N 1
ATOM 2518 C CA . ALA F 1 6 ? -23.597 10.882 26.523 1.00 38.17 6 ALA F CA 1
ATOM 2519 C C . ALA F 1 6 ? -24.310 9.648 27.080 1.00 34.57 6 ALA F C 1
ATOM 2520 O O . ALA F 1 6 ? -24.088 8.545 26.601 1.00 40.61 6 ALA F O 1
ATOM 2522 N N . PHE F 1 7 ? -25.176 9.855 28.055 1.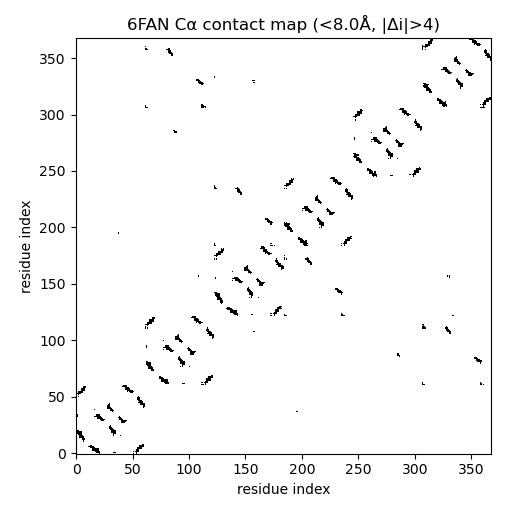00 38.03 7 PHE F N 1
ATOM 2523 C CA . PHE F 1 7 ? -25.938 8.774 28.695 1.00 43.61 7 PHE F CA 1
ATOM 2524 C C . PHE F 1 7 ? -27.425 9.055 28.596 1.00 41.14 7 PHE F C 1
ATOM 2525 O O . PHE F 1 7 ? -27.841 10.220 28.628 1.00 41.66 7 PHE F O 1
ATOM 2533 N N . ILE F 1 8 ? -28.216 7.997 28.468 1.00 45.00 8 ILE F N 1
ATOM 2534 C CA . ILE F 1 8 ? -29.695 8.094 28.601 1.00 48.77 8 ILE F CA 1
ATOM 2535 C C . ILE F 1 8 ? -30.049 7.804 30.046 1.00 47.57 8 ILE F C 1
ATOM 2536 O O . ILE F 1 8 ? -29.619 6.792 30.595 1.00 52.49 8 ILE F O 1
ATOM 2541 N N . VAL F 1 9 ? -30.784 8.703 30.667 1.00 58.20 9 VAL F N 1
ATOM 2542 C CA . VAL F 1 9 ? -31.122 8.591 32.084 1.00 64.13 9 VAL F CA 1
ATOM 2543 C C . VAL F 1 9 ? -32.627 8.323 32.228 1.00 80.25 9 VAL F C 1
ATOM 2544 O O . VAL F 1 9 ? -33.462 9.162 31.864 1.00 82.83 9 VAL F O 1
ATOM 2548 N N . ASN F 1 10 ? -32.947 7.112 32.660 1.00 95.54 10 ASN F N 1
ATOM 2549 C CA . ASN F 1 10 ? -34.342 6.742 32.930 1.00 103.88 10 ASN F CA 1
ATOM 2550 C C . ASN F 1 10 ? -34.504 6.474 34.423 1.00 98.44 10 ASN F C 1
ATOM 2551 O O . ASN F 1 10 ? -34.086 5.410 34.926 1.00 95.62 10 ASN F O 1
ATOM 2556 N N . GLY F 1 11 ? -35.061 7.449 35.140 1.00 96.39 11 GLY F N 1
ATOM 2557 C CA . GLY F 1 11 ? -35.128 7.405 36.602 1.00 103.51 11 GLY F CA 1
ATOM 2558 C C . GLY F 1 11 ? -33.728 7.448 37.196 1.00 107.00 11 GLY F C 1
ATOM 2559 O O . GLY F 1 11 ? -33.008 8.440 37.034 1.00 111.03 11 GLY F O 1
ATOM 2560 N N . ASP F 1 12 ? -33.330 6.347 37.846 1.00 102.34 12 ASP F N 1
ATOM 2561 C CA . ASP F 1 12 ? -31.986 6.191 38.412 1.00 91.56 12 ASP F CA 1
ATOM 2562 C C . ASP F 1 12 ? -31.021 5.391 37.517 1.00 92.10 12 ASP F C 1
ATOM 2563 O O . ASP F 1 12 ? -29.834 5.285 37.833 1.00 99.02 12 ASP F O 1
ATOM 2564 N N . LYS F 1 13 ? -31.525 4.829 36.415 1.00 73.17 13 LYS F N 1
ATOM 2565 C CA . LYS F 1 13 ? -30.699 4.076 35.496 1.00 70.67 13 LYS F CA 1
ATOM 2566 C C . LYS F 1 13 ? -30.023 4.956 34.438 1.00 69.88 13 LYS F C 1
ATOM 2567 O O . LYS F 1 13 ? -30.616 5.921 33.966 1.00 65.95 13 LYS F O 1
ATOM 2571 N N . GLU F 1 14 ? -28.767 4.649 34.117 1.00 69.46 14 GLU F N 1
ATOM 2572 C CA . GLU F 1 14 ? -27.969 5.304 33.075 1.00 65.95 14 GLU F CA 1
ATOM 2573 C C . GLU F 1 14 ? -27.489 4.301 32.056 1.00 62.38 14 GLU F C 1
ATOM 2574 O O . GLU F 1 14 ? -26.884 3.310 32.410 1.00 75.06 14 GLU F O 1
ATOM 2580 N N . GLU F 1 15 ? -27.682 4.595 30.787 1.00 68.04 15 GLU F N 1
ATOM 2581 C CA . GLU F 1 15 ? -27.140 3.749 29.714 1.00 59.75 15 GLU F CA 1
ATOM 2582 C C . GLU F 1 15 ? -26.264 4.605 28.838 1.00 56.61 15 GLU F C 1
ATOM 2583 O O . GLU F 1 15 ? -26.723 5.617 28.339 1.00 53.93 15 GLU F O 1
ATOM 2589 N N . LEU F 1 16 ? -25.036 4.165 28.603 1.00 49.29 16 LEU F N 1
ATOM 2590 C CA . LEU F 1 16 ? -24.151 4.816 27.676 1.00 53.38 16 LEU F CA 1
ATOM 2591 C C . LEU F 1 16 ? -24.778 4.874 26.287 1.00 56.52 16 LEU F C 1
ATOM 2592 O O . LEU F 1 16 ? -25.223 3.867 25.772 1.00 65.38 16 LEU F O 1
ATOM 2597 N N . PHE F 1 17 ? -24.820 6.059 25.699 1.00 53.60 17 PHE F N 1
ATOM 2598 C CA . PHE F 1 17 ? -25.347 6.229 24.349 1.00 49.88 17 PHE F CA 1
ATOM 2599 C C . PHE F 1 17 ? -24.261 6.454 23.313 1.00 44.94 17 PHE F C 1
ATOM 2600 O O . PHE F 1 17 ? -24.331 5.926 22.189 1.00 46.87 17 PHE F O 1
ATOM 2608 N N . LEU F 1 18 ? -23.244 7.232 23.688 1.00 38.62 18 LEU F N 1
ATOM 2609 C CA . LEU F 1 18 ? -22.144 7.570 22.774 1.00 37.02 18 LEU F CA 1
ATOM 2610 C C . LEU F 1 18 ? -20.958 8.123 23.573 1.00 33.18 18 LEU F C 1
ATOM 2611 O O . LEU F 1 18 ? -21.097 9.034 24.380 1.00 34.73 18 LEU F O 1
ATOM 2616 N N . GLU F 1 19 ? -19.796 7.567 23.337 1.00 40.05 19 GLU F N 1
ATOM 2617 C CA . GLU F 1 19 ? -18.552 7.980 23.995 1.00 41.01 19 GLU F CA 1
ATOM 2618 C C . GLU F 1 19 ? -17.934 9.067 23.160 1.00 37.66 19 GLU F C 1
ATOM 2619 O O . GLU F 1 19 ? -18.160 9.161 21.932 1.00 37.12 19 GLU F O 1
ATOM 2625 N N . ARG F 1 20 ? -17.155 9.900 23.849 1.00 40.27 20 ARG F N 1
ATOM 2626 C CA . ARG F 1 20 ? -16.283 10.906 23.192 1.00 38.38 20 ARG F CA 1
ATOM 2627 C C . ARG F 1 20 ? -17.041 11.837 22.234 1.00 39.55 20 ARG F C 1
ATOM 2628 O O . ARG F 1 20 ? -16.529 12.137 21.167 1.00 34.18 20 ARG F O 1
ATOM 2636 N N . VAL F 1 21 ? -18.197 12.315 22.667 1.00 34.84 21 VAL F N 1
ATOM 2637 C CA . VAL F 1 21 ? -18.999 13.259 21.902 1.00 37.58 21 VAL F CA 1
ATOM 2638 C C . VAL F 1 21 ? -18.250 14.581 21.745 1.00 38.54 21 VAL F C 1
ATOM 2639 O O . VAL F 1 21 ? -17.738 15.149 22.734 1.00 37.06 21 VAL F O 1
ATOM 2643 N N . ASP F 1 22 ? -18.185 15.051 20.506 1.00 35.15 22 ASP F N 1
ATOM 2644 C CA . ASP F 1 22 ? -17.645 16.359 20.232 1.00 38.94 22 ASP F CA 1
ATOM 2645 C C . ASP F 1 22 ? -18.821 17.352 20.074 1.00 43.42 22 ASP F C 1
ATOM 2646 O O . ASP F 1 22 ? -18.988 18.274 20.900 1.00 35.29 22 ASP F O 1
ATOM 2651 N N . LYS F 1 23 ? -19.634 17.149 19.036 1.00 38.65 23 LYS F N 1
ATOM 2652 C CA . LYS F 1 23 ? -20.748 18.074 18.751 1.00 37.73 23 LYS F CA 1
ATOM 2653 C C . LYS F 1 23 ? -22.070 17.509 19.220 1.00 34.47 23 LYS F C 1
ATOM 2654 O O . LYS F 1 23 ? -22.324 16.319 19.079 1.00 39.77 23 LYS F O 1
ATOM 2660 N N . LEU F 1 24 ? -22.907 18.358 19.810 1.00 31.30 24 LEU F N 1
ATOM 2661 C CA . LEU F 1 24 ? -24.299 18.054 20.037 1.00 37.55 24 LEU F CA 1
ATOM 2662 C C . LEU F 1 24 ? -25.153 19.204 19.473 1.00 38.81 24 LEU F C 1
ATOM 2663 O O . LEU F 1 24 ? -24.991 20.347 19.881 1.00 35.88 24 LEU F O 1
ATOM 2668 N N . ILE F 1 25 ? -26.022 18.889 18.523 1.00 37.20 25 ILE F N 1
ATOM 2669 C CA . ILE F 1 25 ? -26.801 19.888 17.746 1.00 38.14 25 ILE F CA 1
ATOM 2670 C C . ILE F 1 25 ? -28.278 19.496 17.805 1.00 35.05 25 ILE F C 1
ATOM 2671 O O . ILE F 1 25 ? -28.659 18.508 17.207 1.00 33.12 25 ILE F O 1
ATOM 2676 N N . PRO F 1 26 ? -29.103 20.254 18.556 1.00 37.06 26 PRO F N 1
ATOM 2677 C CA . PRO F 1 26 ? -30.547 20.056 18.517 1.00 38.25 26 PRO F CA 1
ATOM 2678 C C . PRO F 1 26 ? -31.080 20.299 17.087 1.00 38.04 26 PRO F C 1
ATOM 2679 O O . PRO F 1 26 ? -30.689 21.272 16.436 1.00 36.53 26 PRO F O 1
ATOM 2683 N N . THR F 1 27 ? -31.880 19.364 16.579 1.00 45.76 27 THR F N 1
ATOM 2684 C CA . THR F 1 27 ? -32.516 19.501 15.257 1.00 40.97 27 THR F CA 1
ATOM 2685 C C . THR F 1 27 ? -34.000 19.162 15.409 1.00 47.80 27 THR F C 1
ATOM 2686 O O . THR F 1 27 ? -34.432 18.730 16.492 1.00 41.80 27 THR F O 1
ATOM 2690 N N . GLU F 1 28 ? -34.771 19.329 14.324 1.00 48.86 28 GLU F N 1
ATOM 2691 C CA . GLU F 1 28 ? -36.197 18.925 14.318 1.00 51.34 28 GLU F CA 1
ATOM 2692 C C . GLU F 1 28 ? -36.369 17.423 14.525 1.00 47.32 28 GLU F C 1
ATOM 2693 O O . GLU F 1 28 ? -37.348 17.017 15.180 1.00 49.96 28 GLU F O 1
ATOM 2699 N N . GLU F 1 29 ? -35.412 16.623 14.039 1.00 42.33 29 GLU F N 1
ATOM 2700 C CA . GLU F 1 29 ? -35.418 15.165 14.188 1.00 48.52 29 GLU F CA 1
ATOM 2701 C C . GLU F 1 29 ? -34.839 14.637 15.511 1.00 47.34 29 GLU F C 1
ATOM 2702 O O . GLU F 1 29 ? -34.837 13.433 15.747 1.00 48.69 29 GLU F O 1
ATOM 2708 N N . GLY F 1 30 ? -34.346 15.527 16.380 1.00 47.92 30 GLY F N 1
ATOM 2709 C CA . GLY F 1 30 ? -33.705 15.071 17.600 1.00 47.32 30 GLY F CA 1
ATOM 2710 C C . GLY F 1 30 ? -32.331 15.697 17.796 1.00 49.64 30 GLY F C 1
ATOM 2711 O O . GLY F 1 30 ? -31.907 16.587 17.025 1.00 38.61 30 GLY F O 1
ATOM 2712 N N . LEU F 1 31 ? -31.648 15.226 18.843 1.00 35.88 31 LEU F N 1
ATOM 2713 C CA . LEU F 1 31 ? -30.315 15.720 19.123 1.00 36.41 31 LEU F CA 1
ATOM 2714 C C . LEU F 1 31 ? -29.380 14.973 18.243 1.00 32.29 31 LEU F C 1
ATOM 2715 O O . LEU F 1 31 ? -29.363 13.753 18.268 1.00 36.38 31 LEU F O 1
ATOM 2720 N N . LEU F 1 32 ? -28.614 15.686 17.433 1.00 37.41 32 LEU F N 1
ATOM 2721 C CA . LEU F 1 32 ? -27.603 15.059 16.610 1.00 37.02 32 LEU F CA 1
ATOM 2722 C C . LEU F 1 32 ? -26.249 15.133 17.317 1.00 38.76 32 LEU F C 1
ATOM 2723 O O . LEU F 1 32 ? -25.736 16.245 17.591 1.00 33.50 32 LEU F O 1
ATOM 2728 N N . LEU F 1 33 ? -25.657 13.953 17.569 1.00 33.54 33 LEU F N 1
ATOM 2729 C CA . LEU F 1 33 ? -24.368 13.838 18.261 1.00 37.19 33 LEU F CA 1
ATOM 2730 C C . LEU F 1 33 ? -23.322 13.362 17.310 1.00 44.17 33 LEU F C 1
ATOM 2731 O O . LEU F 1 33 ? -23.584 12.465 16.529 1.00 36.49 33 LEU F O 1
ATOM 2736 N N . GLU F 1 34 ? -22.149 13.996 17.343 1.00 38.11 34 GLU F N 1
ATOM 2737 C CA . GLU F 1 34 ? -21.017 13.530 16.525 1.00 37.94 34 GLU F CA 1
ATOM 2738 C C . GLU F 1 34 ? -19.838 13.358 17.465 1.00 39.82 34 GLU F C 1
ATOM 2739 O O . GLU F 1 34 ? -19.478 14.305 18.197 1.00 37.03 34 GLU F O 1
ATOM 2745 N N . ASN F 1 35 ? -19.248 12.151 17.469 1.00 37.75 35 ASN F N 1
ATOM 2746 C CA . ASN F 1 35 ? -18.071 11.916 18.307 1.00 37.58 35 ASN F CA 1
ATOM 2747 C C . ASN F 1 35 ? -16.771 12.297 17.604 1.00 43.36 35 ASN F C 1
ATOM 2748 O O . ASN F 1 35 ? -16.796 12.672 16.417 1.00 37.35 35 ASN F O 1
ATOM 2753 N N . ILE F 1 36 ? -15.652 12.229 18.323 1.00 43.10 36 ILE F N 1
ATOM 2754 C CA . ILE F 1 36 ? -14.363 12.655 17.741 1.00 46.56 36 ILE F CA 1
ATOM 2755 C C . ILE F 1 36 ? -13.884 11.816 16.530 1.00 41.73 36 ILE F C 1
ATOM 2756 O O . ILE F 1 36 ? -13.018 12.243 15.790 1.00 46.02 36 ILE F O 1
ATOM 2761 N N . PHE F 1 37 ? -14.451 10.615 16.359 1.00 42.48 37 PHE F N 1
ATOM 2762 C CA . PHE F 1 37 ? -14.107 9.728 15.216 1.00 50.06 37 PHE F CA 1
ATOM 2763 C C . PHE F 1 37 ? -15.018 9.964 14.011 1.00 57.78 37 PHE F C 1
ATOM 2764 O O . PHE F 1 37 ? -14.838 9.332 12.973 1.00 66.47 37 PHE F O 1
ATOM 2772 N N . GLY F 1 38 ? -15.988 10.866 14.162 1.00 55.75 38 GLY F N 1
ATOM 2773 C CA . GLY F 1 38 ? -16.897 11.287 13.075 1.00 51.00 38 GLY F CA 1
ATOM 2774 C C . GLY F 1 38 ? -18.176 10.466 13.037 1.00 51.47 38 GLY F C 1
ATOM 2775 O O . GLY F 1 38 ? -19.010 10.681 12.176 1.00 45.56 38 GLY F O 1
ATOM 2776 N N . GLN F 1 39 ? -18.335 9.533 13.973 1.00 43.68 39 GLN F N 1
ATOM 2777 C CA . GLN F 1 39 ? -19.547 8.756 14.071 1.00 41.83 39 GLN F CA 1
ATOM 2778 C C . GLN F 1 39 ? -20.710 9.620 14.567 1.00 39.82 39 GLN F C 1
ATOM 2779 O O . GLN F 1 39 ? -20.561 10.370 15.526 1.00 38.25 39 GLN F O 1
ATOM 2785 N N . ARG F 1 40 ? -21.869 9.492 13.947 1.00 36.49 40 ARG F N 1
ATOM 2786 C CA . ARG F 1 40 ? -23.046 10.275 14.263 1.00 33.36 40 ARG F CA 1
ATOM 2787 C C . ARG F 1 40 ? -24.221 9.427 14.711 1.00 39.38 40 ARG F C 1
ATOM 2788 O O . ARG F 1 40 ? -24.413 8.345 14.223 1.00 38.19 40 ARG F O 1
ATOM 2796 N N . LYS F 1 41 ? -25.001 9.944 15.670 1.00 34.85 41 LYS F N 1
ATOM 2797 C CA . LYS F 1 41 ? -26.244 9.343 16.116 1.00 34.70 41 LYS F CA 1
ATOM 2798 C C . LYS F 1 41 ? -27.249 10.430 16.415 1.00 43.19 41 LYS F C 1
ATOM 2799 O O . LYS F 1 41 ? -26.879 11.495 16.917 1.00 44.61 41 LYS F O 1
ATOM 2805 N N . VAL F 1 42 ? -28.527 10.163 16.122 1.00 42.44 42 VAL F N 1
ATOM 2806 C CA . VAL F 1 42 ? -29.618 11.092 16.397 1.00 42.20 42 VAL F CA 1
ATOM 2807 C C . VAL F 1 42 ? -30.528 10.486 17.429 1.00 42.59 42 VAL F C 1
ATOM 2808 O O . VAL F 1 42 ? -30.833 9.300 17.365 1.00 57.46 42 VAL F O 1
ATOM 2812 N N . ILE F 1 43 ? -30.985 11.284 18.390 1.00 42.26 43 ILE F N 1
ATOM 2813 C CA . ILE F 1 43 ? -31.898 10.775 19.414 1.00 41.48 43 ILE F CA 1
ATOM 2814 C C . ILE F 1 43 ? -32.932 11.828 19.773 1.00 40.97 43 ILE F C 1
ATOM 2815 O O . ILE F 1 43 ? -32.577 12.981 20.021 1.00 37.95 43 ILE F O 1
ATOM 2820 N N . LYS F 1 44 ? -34.201 11.416 19.801 1.00 39.68 44 LYS F N 1
ATOM 2821 C CA . LYS F 1 44 ? -35.295 12.275 20.232 1.00 48.29 44 LYS F CA 1
ATOM 2822 C C . LYS F 1 44 ? -35.228 12.297 21.763 1.00 48.89 44 LYS F C 1
ATOM 2823 O O . LYS F 1 44 ? -35.651 11.370 22.442 1.00 50.69 44 LYS F O 1
ATOM 2827 N N . ALA F 1 45 ? -34.652 13.378 22.284 1.00 52.06 45 ALA F N 1
ATOM 2828 C CA . ALA F 1 45 ? -34.347 13.479 23.698 1.00 47.69 45 ALA F CA 1
ATOM 2829 C C . ALA F 1 45 ? -34.129 14.912 24.059 1.00 42.90 45 ALA F C 1
ATOM 2830 O O . ALA F 1 45 ? -33.906 15.756 23.209 1.00 43.81 45 ALA F O 1
ATOM 2832 N N . LYS F 1 46 ? -34.243 15.214 25.347 1.00 40.48 46 LYS F N 1
ATOM 2833 C CA . LYS F 1 46 ? -33.879 16.525 25.823 1.00 40.36 46 LYS F CA 1
ATOM 2834 C C . LYS F 1 46 ? -32.625 16.361 26.702 1.00 41.60 46 LYS F C 1
ATOM 2835 O O . LYS F 1 46 ? -32.334 15.253 27.181 1.00 38.10 46 LYS F O 1
ATOM 2838 N N . ILE F 1 47 ? -31.876 17.439 26.879 1.00 39.68 47 ILE F N 1
ATOM 2839 C CA . ILE F 1 47 ? -30.760 17.443 27.817 1.00 35.68 47 ILE F CA 1
ATOM 2840 C C . ILE F 1 47 ? -31.301 17.588 29.236 1.00 38.21 47 ILE F C 1
ATOM 2841 O O . ILE F 1 47 ? -31.932 18.604 29.567 1.00 37.81 47 ILE F O 1
ATOM 2846 N N . LYS F 1 48 ? -31.065 16.570 30.067 1.00 33.29 48 LYS F N 1
ATOM 2847 C CA . LYS F 1 48 ? -31.359 16.673 31.494 1.00 42.69 48 LYS F CA 1
ATOM 2848 C C . LYS F 1 48 ? -30.335 17.568 32.201 1.00 45.11 48 LYS F C 1
ATOM 2849 O O . LYS F 1 48 ? -30.682 18.485 32.952 1.00 40.28 48 LYS F O 1
ATOM 2854 N N . ARG F 1 49 ? -29.073 17.359 31.875 1.00 44.32 49 ARG F N 1
ATOM 2855 C CA . ARG F 1 49 ? -27.996 18.161 32.397 1.00 43.01 49 ARG F CA 1
ATOM 2856 C C . ARG F 1 49 ? -26.645 17.849 31.796 1.00 36.30 49 ARG F C 1
ATOM 2857 O O . ARG F 1 49 ? -26.414 16.774 31.348 1.00 34.18 49 ARG F O 1
ATOM 2865 N N . LEU F 1 50 ? -25.816 18.862 31.693 1.00 32.77 50 LEU F N 1
ATOM 2866 C CA . LEU F 1 50 ? -24.401 18.692 31.346 1.00 37.79 50 LEU F CA 1
ATOM 2867 C C . LEU F 1 50 ? -23.627 18.716 32.671 1.00 42.82 50 LEU F C 1
ATOM 2868 O O . LEU F 1 50 ? -23.923 19.538 33.568 1.00 36.90 50 LEU F O 1
ATOM 2873 N N . GLU F 1 51 ? -22.647 17.823 32.781 1.00 41.79 51 GLU F N 1
ATOM 2874 C CA . GLU F 1 51 ? -21.712 17.825 33.900 1.00 35.66 51 GLU F CA 1
ATOM 2875 C C . GLU F 1 51 ? -20.345 17.729 33.280 1.00 38.72 51 GLU F C 1
ATOM 2876 O O . GLU F 1 51 ? -19.793 16.634 33.140 1.00 34.97 51 GLU F O 1
ATOM 2882 N N . LEU F 1 52 ? -19.811 18.871 32.836 1.00 33.36 52 LEU F N 1
ATOM 2883 C CA . LEU F 1 52 ? -18.676 18.865 31.934 1.00 42.11 52 LEU F CA 1
ATOM 2884 C C . LEU F 1 52 ? -17.310 18.516 32.574 1.00 46.84 52 LEU F C 1
ATOM 2885 O O . LEU F 1 52 ? -16.479 17.910 31.917 1.00 46.29 52 LEU F O 1
ATOM 2890 N N . VAL F 1 53 ? -17.114 18.907 33.843 1.00 47.03 53 VAL F N 1
ATOM 2891 C CA . VAL F 1 53 ? -15.936 18.501 34.624 1.00 41.23 53 VAL F CA 1
ATOM 2892 C C . VAL F 1 53 ? -15.861 16.975 34.682 1.00 43.05 53 VAL F C 1
ATOM 2893 O O . VAL F 1 53 ? -14.820 16.389 34.403 1.00 39.81 53 VAL F O 1
ATOM 2897 N N . ASP F 1 54 ? -16.998 16.344 34.961 1.00 40.36 54 ASP F N 1
ATOM 2898 C CA . ASP F 1 54 ? -17.129 14.896 35.052 1.00 40.47 54 ASP F CA 1
ATOM 2899 C C . ASP F 1 54 ? -17.343 14.158 33.719 1.00 39.95 54 ASP F C 1
ATOM 2900 O O . ASP F 1 54 ? -17.638 12.967 33.735 1.00 46.23 54 ASP F O 1
ATOM 2905 N N . HIS F 1 55 ? -17.196 14.848 32.594 1.00 35.86 55 HIS F N 1
ATOM 2906 C CA . HIS F 1 55 ? -17.302 14.259 31.238 1.00 41.92 55 HIS F CA 1
ATOM 2907 C C . HIS F 1 55 ? -18.627 13.610 30.927 1.00 35.39 55 HIS F C 1
ATOM 2908 O O . HIS F 1 55 ? -18.651 12.546 30.331 1.00 37.62 55 HIS F O 1
ATOM 2915 N N . ARG F 1 56 ? -19.725 14.227 31.361 1.00 36.05 56 ARG F N 1
ATOM 2916 C CA . ARG F 1 56 ? -21.077 13.599 31.229 1.00 35.03 56 ARG F CA 1
ATOM 2917 C C . ARG F 1 56 ? -22.109 14.504 30.554 1.00 36.14 56 ARG F C 1
ATOM 2918 O O . ARG F 1 56 ? -22.262 15.679 30.918 1.00 31.92 56 ARG F O 1
ATOM 2926 N N . ILE F 1 57 ? -22.809 13.932 29.580 1.00 36.05 57 ILE F N 1
ATOM 2927 C CA . ILE F 1 57 ? -23.969 14.593 28.964 1.00 37.71 57 ILE F CA 1
ATOM 2928 C C . ILE F 1 57 ? -25.148 13.700 29.289 1.00 33.43 57 ILE F C 1
ATOM 2929 O O . ILE F 1 57 ? -25.167 12.560 28.849 1.00 37.14 57 ILE F O 1
ATOM 2934 N N . LEU F 1 58 ? -26.117 14.198 30.067 1.00 34.43 58 LEU F N 1
ATOM 2935 C CA . LEU F 1 58 ? -27.254 13.354 30.466 1.00 37.64 58 LEU F CA 1
ATOM 2936 C C . LEU F 1 58 ? -28.475 13.759 29.712 1.00 39.30 58 LEU F C 1
ATOM 2937 O O . LEU F 1 58 ? -28.888 14.915 29.753 1.00 33.94 58 LEU F O 1
ATOM 2942 N N . LEU F 1 59 ? -29.029 12.783 29.005 1.00 44.90 59 LEU F N 1
ATOM 2943 C CA . LEU F 1 59 ? -30.161 12.938 28.106 1.00 41.69 59 LEU F CA 1
ATOM 2944 C C . LEU F 1 59 ? -31.372 12.187 28.684 1.00 50.71 59 LEU F C 1
ATOM 2945 O O . LEU F 1 59 ? -31.209 11.175 29.367 1.00 57.42 59 LEU F O 1
ATOM 2950 N N . GLU F 1 60 ? -32.575 12.721 28.468 1.00 50.81 60 GLU F N 1
ATOM 2951 C CA . GLU F 1 60 ? -33.825 11.999 28.796 1.00 57.70 60 GLU F CA 1
ATOM 2952 C C . GLU F 1 60 ? -34.654 11.852 27.514 1.00 52.77 60 GLU F C 1
ATOM 2953 O O . GLU F 1 60 ? -34.871 12.833 26.820 1.00 44.82 60 GLU F O 1
ATOM 2959 N N . ARG F 1 61 ? -35.061 10.628 27.191 1.00 58.15 61 ARG F N 1
ATOM 2960 C CA . ARG F 1 61 ? -35.922 10.376 26.003 1.00 62.80 61 ARG F CA 1
ATOM 2961 C C . ARG F 1 61 ? -37.260 11.158 26.054 1.00 62.58 61 ARG F C 1
ATOM 2962 O O . ARG F 1 61 ? -37.758 11.421 27.135 1.00 61.15 61 ARG F O 1
ATOM 2970 N N . GLU F 1 62 ? -37.835 11.489 24.891 1.00 73.96 62 GLU F N 1
ATOM 2971 C CA . GLU F 1 62 ? -39.250 11.921 24.799 1.00 76.87 62 GLU F CA 1
ATOM 2972 C C . GLU F 1 62 ? -40.109 10.981 23.945 1.00 73.70 62 GLU F C 1
ATOM 2973 O O . GLU F 1 62 ? -39.730 10.605 22.825 1.00 74.87 62 GLU F O 1
#